Protein 1B66 (pdb70)

Radius of gyration: 26.37 Å; Cα contacts (8 Å, |Δi|>4): 498; chains: 2; bounding box: 64×50×62 Å

B-factor: mean 21.59, std 11.79, range [4.79, 85.41]

GO terms:
  GO:0003874 6-pyruvoyltetrahydropterin synthase activity (F, IDA)
  GO:0006729 tetrahydrobiopterin biosynthetic process (P, TAS)

Solvent-accessible surface area: 16346 Å² total; per-residue (Å²): 160,128,196,143,38,150,41,57,71,88,18,58,3,36,9,41,3,65,21,60,15,125,103,61,57,85,134,76,0,113,146,86,34,34,197,19,14,68,104,150,19,60,42,36,120,0,69,0,27,0,10,1,57,13,83,57,54,88,136,88,50,75,34,26,58,68,75,61,0,98,104,53,0,91,86,2,0,42,130,32,0,38,143,70,44,0,37,151,76,5,119,63,6,83,126,43,35,0,33,10,101,40,0,0,33,18,0,27,68,18,0,87,174,64,12,71,119,54,11,12,40,49,0,62,0,38,21,53,115,134,74,80,26,70,51,76,33,174,155,127,198,148,36,153,38,58,62,90,16,58,3,38,7,39,2,66,22,63,16,117,101,56,62,88,141,74,0,112,160,87,32,29,200,18,9,68,99,153,18,57,40,39,115,0,95,0,30,0,10,1,53,13,83,60,51,92,137,85,52,77,33,26,61,78,82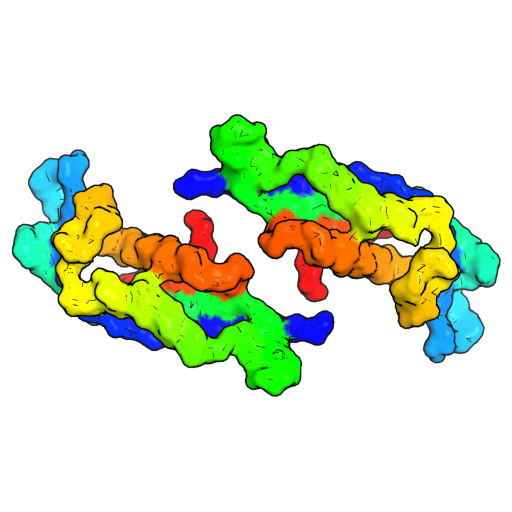,62,0,111,108,54,0,98,89,1,0,40,141,35,0,37,142,79,45,0,34,144,79,5,119,69,6,75,126,42,34,0,34,10,97,40,0,0,34,16,0,26,69,16,0,83,163,62,13,70,119,49,9,10,41,50,0,60,0,55,21,52,125,130,77,82,25,68,52,75,32,174

Foldseek 3Di:
DFDKDKDKDKDKAKEKEAFDAPVDDLVVSCVVCPPSRPPVTDMAGKMKMWIWMATQDPPPRHRDPVVVVVVLCCQLPVVQGHPYHCCPRPPVNVHPGPDQQVSQVSSVVSSVVPDDPRTTAWMWMDRDVPDIDIDGPD/DFDKDKDKDKDKAKEKEAQAAPVDDPVVRCVVVPPSNPPVIDIAGKMKMWIWMAGQDPPPRHRDPVVVVVVLCCQLPVVQGHPYHCCPRPPVNVRPGPDQQVVQVSSVVSSCVPDDPRGTAWMKMDRDVPDIDIDGPD

Sequence (276 aa):
LRRRARLSRLVSFSASHRLHSPSLSAEENLKVFGKCNNPNGHGHNYKVVVTIHGEIDPVTGMVMNLTDLKEYMEEAIMKPLDHKNLDLDVPYFADVVSTTENVAVYIWENLQRLLPVGALYKVKVYETDNNIVVYKGELRRRARLSRLVSFSASHRLHSPSLSAEENLKVFGKCNNPNGHGHNYKVVVTIHGEIDPVTGMVMNLTDLKEYMEEAIMKPLDHKNLDLDVPYFADVVSTTENVAVYIWENLQRLLPVGALYKVKVYETDNNIVVYKGE

Organism: Rattus norvegicus (NCBI:txid10116)

Nearest PDB structures (foldseek):
  1b66-assembly1_A  TM=1.006E+00  e=1.323E-28  Rattus rattus
  3i2b-assembly1_E  TM=9.988E-01  e=1.570E-25  Homo sapiens
  2g64-assembly1_A  TM=9.667E-01  e=2.698E-17  Caenorhabditis elegans
  3qn9-assembly1_A  TM=9.189E-01  e=1.583E-09  Escherichia coli BL21(DE3)
  3jyg-assembly1_A  TM=7.321E-01  e=3.871E-07  Wolinella succinogenes

InterPro domains:
  IPR007115 6-pyruvoyl tetrahydropterin synthase/QueD family [PF01242] (13-144)
  IPR007115 6-pyruvoyl tetrahydropterin synthase/QueD family [PIRSF006113] (18-143)
  IPR007115 6-pyruvoyl tetrahydropterin synthase/QueD family [PTHR12589] (7-144)
  IPR007115 6-pyruvoyl tetrahydropterin synthase/QueD family [TIGR00039] (12-144)
  IPR022469 6-pyruvoyl tetrahydropterin synthase, histidine active site [PS00988] (88-95)
  IPR022470 6-pyruvoyl tetrahydropterin synthase, cysteine active site [PS00987] (42-52)
  IPR038418 6-pyruvoyl tetrahydropterin synthase/QueD superfamily [G3DSA:3.30.479.10] (5-144)

Structure (mmCIF, N/CA/C/O backbone):
data_1B66
#
_entry.id   1B66
#
_cell.length_a   120.270
_cell.length_b   120.270
_cell.length_c   61.250
_cell.angle_alpha   90.00
_cell.angle_beta   90.00
_cell.angle_gamma   120.00
#
_symmetry.space_group_name_H-M   'P 3 2 1'
#
loop_
_entity.id
_entity.type
_entity.pdbx_description
1 polymer '6-PYRUVOYL TETRAHYDROPTERIN SYNTHASE'
2 non-polymer 'ZINC ION'
3 non-polymer BIOPTERIN
4 water water
#
loop_
_atom_site.group_PDB
_atom_site.id
_atom_site.type_symbol
_atom_site.label_atom_id
_atom_site.label_alt_id
_atom_site.label_comp_id
_atom_site.label_asym_id
_atom_site.label_entity_id
_atom_site.label_seq_id
_atom_site.pdbx_PDB_ins_code
_atom_site.Cartn_x
_atom_site.Cartn_y
_atom_site.Cartn_z
_atom_site.occupancy
_atom_site.B_iso_or_equiv
_atom_site.auth_seq_id
_atom_site.auth_comp_id
_atom_site.auth_asym_id
_atom_site.auth_atom_id
_atom_site.pdbx_PDB_model_num
ATOM 1 N N . LEU A 1 3 ? 67.142 15.160 30.440 1.00 36.20 7 LEU A N 1
ATOM 2 C CA . LEU A 1 3 ? 67.047 13.906 29.614 1.00 35.45 7 LEU A CA 1
ATOM 3 C C . LEU A 1 3 ? 66.996 14.170 28.090 1.00 34.36 7 LEU A C 1
ATOM 4 O O . LEU A 1 3 ? 67.921 13.794 27.367 1.00 35.44 7 LEU A O 1
ATOM 6 N N . ARG A 1 4 ? 65.951 14.840 27.604 1.00 31.66 8 ARG A N 1
ATOM 7 C CA . ARG A 1 4 ? 65.835 15.104 26.168 1.00 28.64 8 ARG A CA 1
ATOM 8 C C . ARG A 1 4 ? 65.748 16.582 25.727 1.00 25.65 8 ARG A C 1
ATOM 9 O O . ARG A 1 4 ? 65.119 17.417 26.385 1.00 24.45 8 ARG A O 1
ATOM 17 N N . ARG A 1 5 ? 66.369 16.870 24.584 1.00 21.96 9 ARG A N 1
ATOM 18 C CA . ARG A 1 5 ? 66.404 18.214 24.006 1.00 20.48 9 ARG A CA 1
ATOM 19 C C . ARG A 1 5 ? 65.020 18.634 23.528 1.00 18.33 9 ARG A C 1
ATOM 20 O O . ARG A 1 5 ? 64.255 17.806 23.047 1.00 18.63 9 ARG A O 1
ATOM 28 N N . ARG A 1 6 ? 64.682 19.905 23.692 1.00 17.10 10 ARG A N 1
ATOM 29 C CA . ARG A 1 6 ? 63.381 20.396 23.244 1.00 15.72 10 ARG A CA 1
ATOM 30 C C . ARG A 1 6 ? 63.538 21.303 22.006 1.00 13.90 10 ARG A C 1
ATOM 31 O O . ARG A 1 6 ? 64.510 22.040 21.894 1.00 14.55 10 ARG A O 1
ATOM 39 N N . ALA A 1 7 ? 62.600 21.238 21.068 1.00 13.08 11 ALA A N 1
ATOM 40 C CA . ALA A 1 7 ?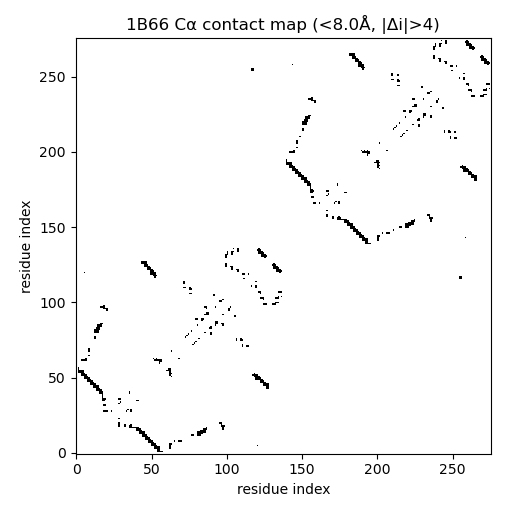 62.688 22.072 19.868 1.00 11.62 11 ALA A CA 1
ATOM 41 C C . ALA A 1 7 ? 61.316 22.507 19.400 1.00 10.83 11 ALA A C 1
ATOM 42 O O . ALA A 1 7 ? 60.300 22.058 19.929 1.00 10.36 11 ALA A O 1
ATOM 44 N N . ARG A 1 8 ? 61.285 23.439 18.456 1.00 10.98 12 ARG A N 1
ATOM 45 C CA . ARG A 1 8 ? 60.012 23.888 17.898 1.00 12.52 12 ARG A CA 1
ATOM 46 C C . ARG A 1 8 ? 59.982 23.401 16.466 1.00 12.16 12 ARG A C 1
ATOM 47 O O . ARG A 1 8 ? 60.977 23.529 15.754 1.00 11.93 12 ARG A O 1
ATOM 55 N N . LEU A 1 9 ? 58.865 22.801 16.082 1.00 11.54 13 LEU A N 1
ATOM 56 C CA . LEU A 1 9 ? 58.673 22.254 14.745 1.00 12.68 13 LEU A CA 1
ATOM 57 C C . LEU A 1 9 ? 57.482 22.965 14.099 1.00 12.66 13 LEU A C 1
ATOM 58 O O . LEU A 1 9 ? 56.372 22.998 14.659 1.00 12.27 13 LEU A O 1
ATOM 63 N N . SER A 1 10 ? 57.730 23.519 12.911 1.00 12.09 14 SER A N 1
ATOM 64 C CA . SER A 1 10 ? 56.730 24.275 12.160 1.00 12.50 14 SER A CA 1
ATOM 65 C C . SER A 1 10 ? 56.457 23.738 10.769 1.00 12.21 14 SER A C 1
ATOM 66 O O . SER A 1 10 ? 57.368 23.270 10.076 1.00 11.83 14 SER A O 1
ATOM 69 N N . ARG A 1 11 ? 55.203 23.881 10.362 1.00 13.97 15 ARG A N 1
ATOM 70 C CA . ARG A 1 11 ? 54.750 23.489 9.044 1.00 13.91 15 ARG A CA 1
ATOM 71 C C . ARG A 1 11 ? 53.894 24.617 8.501 1.00 14.71 15 ARG A C 1
ATOM 72 O O . ARG A 1 11 ? 53.105 25.232 9.230 1.00 13.73 15 ARG A O 1
ATOM 80 N N . LEU A 1 12 ? 54.044 24.894 7.217 1.00 14.74 16 LEU A N 1
ATOM 81 C CA . LEU A 1 12 ? 53.280 25.952 6.567 1.00 16.00 16 LEU A CA 1
ATOM 82 C C . LEU A 1 12 ? 52.280 25.327 5.600 1.00 15.44 16 LEU A C 1
ATOM 83 O O . LEU A 1 12 ? 52.524 24.243 5.067 1.00 13.67 16 LEU A O 1
ATOM 88 N N . VAL A 1 13 ? 51.122 25.964 5.464 1.00 14.90 17 VAL A N 1
ATOM 89 C CA . VAL A 1 13 ? 50.075 25.545 4.534 1.00 15.63 17 VAL A CA 1
ATOM 90 C C . VAL A 1 13 ? 49.375 26.827 4.104 1.00 16.01 17 VAL A C 1
ATOM 91 O O . VAL A 1 13 ? 49.461 27.841 4.795 1.00 16.31 17 VAL A O 1
ATOM 95 N N . SER A 1 14 ? 48.754 26.822 2.936 1.00 15.47 18 SER A N 1
ATOM 96 C CA . SER A 1 14 ? 48.016 28.001 2.510 1.00 16.78 18 SER A CA 1
ATOM 97 C C . SER A 1 14 ? 46.647 27.600 2.048 1.00 15.10 18 SER A C 1
ATOM 98 O O . SER A 1 14 ? 46.468 26.496 1.553 1.00 14.89 18 SER A O 1
ATOM 101 N N . PHE A 1 15 ? 45.670 28.468 2.286 1.00 15.10 19 PHE A N 1
ATOM 102 C CA . PHE A 1 15 ? 44.290 28.232 1.862 1.00 15.31 19 PHE A CA 1
ATOM 103 C C . PHE A 1 15 ? 43.726 29.518 1.238 1.00 15.01 19 PHE A C 1
ATOM 104 O O . PHE A 1 15 ? 44.214 30.616 1.512 1.00 15.45 19 PHE A O 1
ATOM 112 N N . SER A 1 16 ? 42.745 29.357 0.357 1.00 16.05 20 SER A N 1
ATOM 113 C CA . SER A 1 16 ? 42.097 30.469 -0.353 1.00 14.23 20 SER A CA 1
ATOM 114 C C . SER A 1 16 ? 40.737 30.715 0.230 1.00 12.94 20 SER A C 1
ATOM 115 O O . SER A 1 16 ? 39.932 29.790 0.318 1.00 14.19 20 SER A O 1
ATOM 118 N N . ALA A 1 17 ? 40.440 31.966 0.553 1.00 11.88 21 ALA A N 1
ATOM 119 C CA . ALA A 1 17 ? 39.146 32.266 1.135 1.00 13.66 21 ALA A CA 1
ATOM 120 C C . ALA A 1 17 ? 38.739 33.694 0.883 1.00 12.62 21 ALA A C 1
ATOM 121 O O . ALA A 1 17 ? 39.575 34.543 0.582 1.00 14.38 21 ALA A O 1
ATOM 123 N N . SER A 1 18 ? 37.431 33.932 0.885 1.00 14.39 22 SER A N 1
ATOM 124 C CA . SER A 1 18 ? 36.891 35.271 0.710 1.00 13.73 22 SER A CA 1
ATOM 125 C C . SER A 1 18 ? 36.273 35.662 2.049 1.00 13.81 22 SER A C 1
ATOM 126 O O . SER A 1 18 ? 36.025 34.793 2.892 1.00 14.28 22 SER A O 1
ATOM 129 N N . HIS A 1 19 ? 36.099 36.960 2.255 1.00 13.87 23 HIS A N 1
ATOM 130 C CA . HIS A 1 19 ? 35.466 37.498 3.460 1.00 15.03 23 HIS A CA 1
ATOM 131 C C . HIS A 1 19 ? 35.212 38.980 3.284 1.00 15.70 23 HIS A C 1
ATOM 132 O O . HIS A 1 19 ? 35.596 39.575 2.259 1.00 16.06 23 HIS A O 1
ATOM 139 N N . ARG A 1 20 ? 34.567 39.574 4.281 1.00 14.10 24 ARG A N 1
ATOM 140 C CA . ARG A 1 20 ? 34.268 40.996 4.281 1.00 13.81 24 ARG A CA 1
ATOM 141 C C . ARG A 1 20 ? 34.370 41.390 5.731 1.00 14.02 24 ARG A C 1
ATOM 142 O O . ARG A 1 20 ? 33.831 40.687 6.592 1.00 16.44 24 ARG A O 1
ATOM 150 N N . LEU A 1 21 ? 35.097 42.456 6.023 1.00 15.13 25 LEU A N 1
ATOM 151 C CA . LEU A 1 21 ? 35.219 42.893 7.410 1.00 15.12 25 LEU A CA 1
ATOM 152 C C . LEU A 1 21 ? 34.009 43.763 7.682 1.00 15.60 25 LEU A C 1
ATOM 153 O O . LEU A 1 21 ? 33.821 44.803 7.046 1.00 15.83 25 LEU A O 1
ATOM 158 N N . HIS A 1 22 ? 33.146 43.307 8.584 1.00 16.59 26 HIS A N 1
ATOM 159 C CA . HIS A 1 22 ? 31.923 44.047 8.895 1.00 17.25 26 HIS A CA 1
ATOM 160 C C . HIS A 1 22 ? 31.318 43.616 10.230 1.00 16.86 26 HIS A C 1
ATOM 161 O O . HIS A 1 22 ? 31.152 42.428 10.484 1.00 15.12 26 HIS A O 1
ATOM 168 N N . SER A 1 23 ? 30.972 44.585 11.067 1.00 17.49 27 SER A N 1
ATOM 169 C CA . SER A 1 23 ? 30.355 44.287 12.362 1.00 17.25 27 SER A CA 1
ATOM 170 C C . SER A 1 23 ? 28.957 44.851 12.452 1.00 17.14 27 SER A C 1
ATOM 171 O O . SER A 1 23 ? 28.756 46.038 12.223 1.00 17.24 27 SER A O 1
ATOM 174 N N . PRO A 1 24 ? 27.966 44.011 12.773 1.00 19.01 28 PRO A N 1
ATOM 175 C CA . PRO A 1 24 ? 26.605 44.550 12.881 1.00 20.19 28 PRO A CA 1
ATOM 176 C C . PRO A 1 24 ? 26.407 45.403 14.150 1.00 20.98 28 PRO A C 1
ATOM 177 O O . PRO A 1 24 ? 25.312 45.908 14.398 1.00 23.40 28 PRO A O 1
ATOM 181 N N . SER A 1 25 ? 27.460 45.555 14.951 1.00 20.30 29 SER A N 1
ATOM 182 C CA . SER A 1 25 ? 27.411 46.392 16.146 1.00 20.29 29 SER A CA 1
ATOM 183 C C . SER A 1 25 ? 27.756 47.813 15.707 1.00 19.65 29 SER A C 1
ATOM 184 O O . SER A 1 25 ? 27.545 48.771 16.450 1.00 19.63 29 SER A O 1
ATOM 187 N N . LEU A 1 26 ? 28.314 47.937 14.501 1.00 19.77 30 LEU A N 1
ATOM 188 C CA . LEU A 1 26 ? 28.708 49.224 13.920 1.00 18.97 30 LEU A CA 1
ATOM 189 C C . LEU A 1 26 ? 27.726 49.612 12.799 1.00 17.73 30 LEU A C 1
ATOM 190 O O . LEU A 1 26 ? 27.151 48.745 12.150 1.00 16.89 30 LEU A O 1
ATOM 195 N N . SER A 1 27 ? 27.547 50.911 12.584 1.00 18.35 31 SER A N 1
ATOM 196 C CA . SER A 1 27 ? 26.629 51.401 11.565 1.00 19.43 31 SER A CA 1
ATOM 197 C C . SER A 1 27 ? 27.238 51.141 10.208 1.00 19.68 31 SER A C 1
ATOM 198 O O . SER A 1 27 ? 28.422 50.812 10.128 1.00 20.81 31 SER A O 1
ATOM 201 N N . ALA A 1 28 ? 26.451 51.315 9.146 1.00 19.60 32 ALA A N 1
ATOM 202 C CA . ALA A 1 28 ? 26.959 51.125 7.789 1.00 19.45 32 ALA A CA 1
ATOM 203 C C . ALA A 1 28 ? 28.167 52.047 7.579 1.00 19.21 32 ALA A C 1
ATOM 204 O O . ALA A 1 28 ? 29.218 51.606 7.093 1.00 18.16 32 ALA A O 1
ATOM 206 N N . GLU A 1 29 ? 28.049 53.290 8.035 1.00 18.44 33 GLU A N 1
ATOM 207 C CA . GLU A 1 29 ? 29.126 54.246 7.884 1.00 21.46 33 GLU A CA 1
ATOM 208 C C . GLU A 1 29 ? 30.336 54.010 8.798 1.00 22.77 33 GLU A C 1
ATOM 209 O O . GLU A 1 29 ? 31.463 54.298 8.406 1.00 21.48 33 GLU A O 1
ATOM 215 N N . GLU A 1 30 ? 30.117 53.555 10.033 1.00 23.94 34 GLU A N 1
ATOM 216 C CA . GLU A 1 30 ? 31.251 53.303 10.930 1.00 24.12 34 GLU A CA 1
ATOM 217 C C . GLU A 1 30 ? 32.078 52.133 10.373 1.00 22.87 34 GLU A C 1
ATOM 218 O O . GLU A 1 30 ? 33.303 52.162 10.385 1.00 21.80 34 GLU A O 1
ATOM 224 N N . ASN A 1 31 ? 31.391 51.109 9.878 1.00 22.05 35 ASN A N 1
ATOM 225 C CA . ASN A 1 31 ? 32.050 49.967 9.271 1.00 21.87 35 ASN A CA 1
ATOM 226 C C . ASN A 1 31 ? 32.960 50.404 8.113 1.00 22.01 35 ASN A C 1
ATOM 227 O O . ASN A 1 31 ? 34.069 49.883 7.953 1.00 21.58 35 ASN A O 1
ATOM 232 N N . LEU A 1 32 ? 32.481 51.348 7.305 1.00 21.84 36 LEU A N 1
ATOM 233 C CA . LEU A 1 32 ? 33.243 51.873 6.175 1.00 21.48 36 LEU A CA 1
ATOM 234 C C . LEU A 1 32 ? 34.478 52.609 6.679 1.00 21.60 36 LEU A C 1
ATOM 235 O O . LEU A 1 32 ? 35.566 52.411 6.154 1.00 21.54 36 LEU A O 1
ATOM 240 N N . LYS A 1 33 ? 34.308 53.457 7.693 1.00 21.80 37 LYS A N 1
ATOM 241 C CA . LYS A 1 33 ? 35.404 54.223 8.283 1.00 22.38 37 LYS A CA 1
ATOM 242 C C . LYS A 1 33 ? 36.471 53.320 8.878 1.00 22.14 37 LYS A C 1
ATOM 243 O O . LYS A 1 33 ? 37.670 53.497 8.630 1.00 22.47 37 LYS A O 1
ATOM 249 N N . VAL A 1 34 ? 36.029 52.347 9.663 1.00 20.70 38 VAL A N 1
ATOM 250 C CA . VAL A 1 34 ? 36.927 51.422 10.347 1.00 19.67 38 VAL A CA 1
ATOM 251 C C . VAL A 1 34 ? 37.605 50.400 9.440 1.00 19.02 38 VAL A C 1
ATOM 252 O O . VAL A 1 34 ? 38.812 50.200 9.526 1.00 18.82 38 VAL A O 1
ATOM 256 N N . PHE A 1 35 ? 36.827 49.746 8.583 1.00 18.65 39 PHE A N 1
ATOM 257 C CA . PHE A 1 35 ? 37.366 48.707 7.719 1.00 17.11 39 PHE A CA 1
ATOM 258 C C . PHE A 1 35 ? 37.764 49.126 6.314 1.00 17.42 39 PHE A C 1
ATOM 259 O O . PHE A 1 35 ? 38.392 48.353 5.592 1.00 16.95 39 PHE A O 1
ATOM 267 N N . GLY A 1 36 ? 37.395 50.339 5.925 1.00 17.07 40 GLY A N 1
ATOM 268 C CA . GLY A 1 36 ? 37.727 50.845 4.604 1.00 17.68 40 GLY A CA 1
ATOM 269 C C . GLY A 1 36 ? 37.382 49.899 3.468 1.00 16.24 40 GLY A C 1
ATOM 270 O O . GLY A 1 36 ? 36.335 49.259 3.458 1.00 13.11 40 GLY A O 1
ATOM 271 N N . LYS A 1 37 ? 38.330 49.743 2.551 1.00 18.81 41 LYS A N 1
ATOM 272 C CA . LYS A 1 37 ? 38.163 48.870 1.385 1.00 18.41 41 LYS A CA 1
ATOM 273 C C . LYS A 1 37 ? 37.782 47.437 1.746 1.00 17.37 41 LYS A C 1
ATOM 274 O O . LYS A 1 37 ? 37.084 46.767 0.978 1.00 15.46 41 LYS A O 1
ATOM 280 N N . CYS A 1 38 ? 38.225 46.966 2.913 1.00 14.79 42 CYS A N 1
ATOM 281 C CA . CYS A 1 38 ? 37.922 45.615 3.356 1.00 13.35 42 CYS A CA 1
ATOM 282 C C . CYS A 1 38 ? 36.426 45.444 3.656 1.00 13.17 42 CYS A C 1
ATOM 283 O O . CYS A 1 38 ? 35.938 44.320 3.806 1.00 13.16 42 CYS A O 1
ATOM 285 N N . ASN A 1 39 ? 35.690 46.560 3.677 1.00 15.00 43 ASN A N 1
ATOM 286 C CA . ASN A 1 39 ? 34.248 46.548 3.926 1.00 16.17 43 ASN A CA 1
ATOM 287 C C . ASN A 1 39 ? 33.413 46.364 2.630 1.00 17.55 43 ASN A C 1
ATOM 288 O O . ASN A 1 39 ? 32.189 46.224 2.698 1.00 17.29 43 ASN A O 1
ATOM 293 N N . ASN A 1 40 ? 34.072 46.329 1.464 1.00 18.91 44 ASN A N 1
ATOM 294 C CA . ASN A 1 40 ? 33.383 46.147 0.175 1.00 18.15 44 ASN A CA 1
ATOM 295 C C . ASN A 1 40 ? 32.207 45.195 0.375 1.00 17.51 44 ASN A C 1
ATOM 296 O O . ASN A 1 40 ? 32.395 44.039 0.751 1.00 18.47 44 ASN A O 1
ATOM 301 N N . PRO A 1 41 ? 30.978 45.658 0.097 1.00 16.72 45 PRO A N 1
ATOM 302 C CA . PRO A 1 41 ? 29.797 44.814 0.283 1.00 16.10 45 PRO A CA 1
ATOM 303 C C . PRO A 1 41 ? 29.823 43.398 -0.274 1.00 15.58 45 PRO A C 1
ATOM 304 O O . PRO A 1 41 ? 29.346 42.463 0.387 1.00 14.91 45 PRO A O 1
ATOM 308 N N . ASN A 1 42 ? 30.362 43.213 -1.477 1.00 16.02 46 ASN A N 1
ATOM 309 C CA . ASN A 1 42 ? 30.420 41.866 -2.053 1.00 14.99 46 ASN A CA 1
ATOM 310 C C . ASN A 1 42 ? 31.628 41.029 -1.681 1.00 14.37 46 ASN A C 1
ATOM 311 O O . ASN A 1 42 ? 31.789 39.912 -2.167 1.00 15.36 46 ASN A O 1
ATOM 316 N N . GLY A 1 43 ? 32.466 41.562 -0.802 1.00 13.68 47 GLY A N 1
ATOM 317 C CA . GLY A 1 43 ? 33.623 40.824 -0.337 1.00 14.24 47 GLY A CA 1
ATOM 318 C C . GLY A 1 43 ? 34.865 40.928 -1.179 1.00 14.24 47 GLY A C 1
ATOM 319 O O . GLY A 1 43 ? 34.909 41.669 -2.162 1.00 11.59 47 GLY A O 1
ATOM 320 N N . HIS A 1 44 ? 35.909 40.254 -0.712 1.00 14.88 48 HIS A N 1
ATOM 321 C CA . HIS A 1 44 ? 37.211 40.176 -1.391 1.00 16.03 48 HIS A CA 1
ATOM 322 C C . HIS A 1 44 ? 37.896 38.889 -0.877 1.00 15.80 48 HIS A C 1
ATOM 323 O O . HIS A 1 44 ? 37.285 38.113 -0.122 1.00 17.53 48 HIS A O 1
ATOM 330 N N . GLY A 1 45 ? 39.136 38.636 -1.261 1.00 15.43 49 GLY A N 1
ATOM 331 C CA . GLY A 1 45 ? 39.733 37.379 -0.837 1.00 16.05 49 GLY A CA 1
ATOM 332 C C . GLY A 1 45 ? 41.230 37.376 -0.650 1.00 14.59 49 GLY A C 1
ATOM 333 O O . GLY A 1 45 ? 41.903 38.357 -0.993 1.00 15.8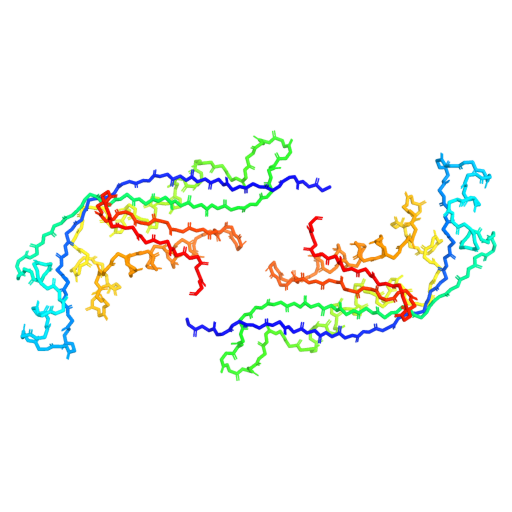6 49 GLY A O 1
ATOM 334 N N . HIS A 1 46 ? 41.751 36.257 -0.150 1.00 11.67 50 HIS A N 1
ATOM 335 C CA . HIS A 1 46 ? 43.173 36.130 0.118 1.00 11.26 50 HIS A CA 1
ATOM 336 C C . HIS A 1 46 ? 43.682 34.728 -0.028 1.00 10.01 50 HIS A C 1
ATOM 337 O O . HIS A 1 46 ? 42.921 33.778 0.056 1.00 9.81 50 HIS A O 1
ATOM 344 N N . ASN A 1 47 ? 44.986 34.615 -0.262 1.00 10.93 51 ASN A N 1
ATOM 345 C CA . ASN A 1 47 ? 45.644 33.308 -0.277 1.00 11.95 51 ASN A CA 1
ATOM 346 C C . ASN A 1 47 ? 46.339 33.381 1.087 1.00 12.07 51 ASN A C 1
ATOM 347 O O . ASN A 1 47 ? 47.361 34.029 1.226 1.00 13.00 51 ASN A O 1
ATOM 352 N N . TYR A 1 48 ? 45.687 32.861 2.112 1.00 12.50 52 TYR A N 1
ATOM 353 C CA . TYR A 1 48 ? 46.236 32.877 3.457 1.00 12.91 52 TYR A CA 1
ATOM 354 C C . TYR A 1 48 ? 47.394 31.894 3.600 1.00 12.40 52 TYR A C 1
ATOM 355 O O . TYR A 1 48 ? 47.337 30.799 3.066 1.00 13.30 52 TYR A O 1
ATOM 364 N N . LYS A 1 49 ? 48.440 32.289 4.308 1.00 12.58 53 LYS A N 1
ATOM 365 C CA . LYS A 1 49 ? 49.562 31.395 4.590 1.00 14.07 53 LYS A CA 1
ATOM 366 C C . LYS A 1 49 ? 49.533 31.204 6.112 1.00 14.58 53 LYS A C 1
ATOM 367 O O . LYS A 1 49 ? 49.511 32.180 6.859 1.00 14.60 53 LYS A O 1
ATOM 373 N N . VAL A 1 50 ? 49.511 29.963 6.568 1.00 14.46 54 VAL A N 1
ATOM 374 C CA . VAL A 1 50 ? 49.493 29.672 7.998 1.00 12.64 54 VAL A CA 1
ATOM 375 C C . VAL A 1 50 ? 50.698 28.839 8.427 1.00 11.96 54 VAL A C 1
ATOM 376 O O . VAL A 1 50 ? 51.028 27.848 7.785 1.00 11.10 54 VAL A O 1
ATOM 380 N N . VAL A 1 51 ? 51.413 29.284 9.458 1.00 11.84 55 VAL A N 1
ATOM 381 C CA . VAL A 1 51 ? 52.527 28.503 9.966 1.00 9.69 55 VAL A CA 1
ATOM 382 C C . VAL A 1 51 ? 52.111 28.083 11.365 1.00 10.05 55 VAL A C 1
ATOM 383 O O . VAL A 1 51 ? 51.791 28.929 12.209 1.00 10.30 55 VAL A O 1
ATOM 387 N N . VAL A 1 52 ? 52.041 26.778 11.581 1.00 10.08 56 VAL A N 1
ATOM 388 C CA . VAL A 1 52 ? 51.675 26.221 12.869 1.00 10.94 56 VAL A CA 1
ATOM 389 C C . VAL A 1 52 ? 52.930 25.647 13.503 1.00 11.26 56 VAL A C 1
ATOM 390 O O . VAL A 1 52 ? 53.640 24.863 12.858 1.00 11.84 56 VAL A O 1
ATOM 394 N N . THR A 1 53 ? 53.225 26.057 14.744 1.00 11.08 57 THR A N 1
ATOM 395 C CA . THR A 1 53 ? 54.411 25.572 15.459 1.00 11.22 57 THR A CA 1
ATOM 396 C C . THR A 1 53 ? 54.036 24.779 16.680 1.00 10.95 57 THR A C 1
ATOM 397 O O . THR A 1 53 ? 53.202 25.203 17.464 1.00 11.39 57 THR A O 1
ATOM 401 N N . ILE A 1 54 ? 54.603 23.595 16.802 1.00 12.94 58 ILE A N 1
ATOM 402 C CA . ILE A 1 54 ? 54.382 22.824 18.001 1.00 14.79 58 ILE A CA 1
ATOM 403 C C . ILE A 1 54 ? 55.787 22.705 18.646 1.00 14.52 58 ILE A C 1
ATOM 404 O O . ILE A 1 54 ? 56.799 23.000 18.013 1.00 12.79 58 ILE A O 1
ATOM 409 N N . HIS A 1 55 ? 55.841 22.433 19.939 1.00 13.75 59 HIS A N 1
ATOM 410 C CA . HIS A 1 55 ? 57.123 22.296 20.609 1.00 14.54 59 HIS A CA 1
ATOM 411 C C . HIS A 1 55 ? 57.071 21.076 21.509 1.00 15.09 59 HIS A C 1
ATOM 412 O O . HIS A 1 55 ? 55.984 20.600 21.872 1.00 15.55 59 HIS A O 1
ATOM 419 N N . GLY A 1 56 ? 58.234 20.518 21.806 1.00 14.71 60 GLY A N 1
ATOM 420 C CA . GLY A 1 56 ? 58.271 19.345 22.651 1.00 12.64 60 GLY A CA 1
ATOM 421 C C . GLY A 1 56 ? 59.654 18.771 22.599 1.00 12.72 60 GLY A C 1
ATOM 422 O O . GLY A 1 56 ? 60.547 19.369 22.016 1.00 12.03 60 GLY A O 1
ATOM 423 N N . GLU A 1 57 ? 59.850 17.616 23.213 1.00 13.07 61 GLU A N 1
ATOM 424 C CA . GLU A 1 57 ? 61.160 16.995 23.216 1.00 15.15 61 GLU A CA 1
ATOM 425 C C . GLU A 1 57 ? 61.402 16.256 21.900 1.00 14.79 61 GLU A C 1
ATOM 426 O O . GLU A 1 57 ? 60.456 15.794 21.248 1.00 14.43 61 GLU A O 1
ATOM 432 N N . ILE A 1 58 ? 62.657 16.200 21.480 1.00 14.36 62 ILE A N 1
ATOM 433 C CA . ILE A 1 58 ? 63.013 15.497 20.259 1.00 15.72 62 ILE A CA 1
ATOM 434 C C . ILE A 1 58 ? 63.114 14.013 20.624 1.00 17.81 62 ILE A C 1
ATOM 435 O O . ILE A 1 58 ? 63.884 13.637 21.513 1.00 18.65 62 ILE A O 1
ATOM 440 N N . ASP A 1 59 ? 62.331 13.177 19.953 1.00 18.57 63 ASP A N 1
ATOM 441 C CA . ASP A 1 59 ? 62.363 11.751 20.215 1.00 18.79 63 ASP A CA 1
ATOM 442 C C . ASP A 1 59 ? 63.768 11.202 20.047 1.00 20.03 63 ASP A C 1
ATOM 443 O O . ASP A 1 59 ? 64.421 11.443 19.038 1.00 19.81 63 ASP A O 1
ATOM 448 N N . PRO A 1 60 ? 64.249 10.418 21.022 1.00 21.08 64 PRO A N 1
ATOM 449 C CA . PRO A 1 60 ? 65.596 9.860 20.919 1.00 21.06 64 PRO A CA 1
ATOM 450 C C . PRO A 1 60 ? 65.739 8.796 19.825 1.00 21.21 64 PRO A C 1
ATOM 451 O O . PRO A 1 60 ? 66.843 8.547 19.355 1.00 23.27 64 PRO A O 1
ATOM 455 N N . VAL A 1 61 ? 64.644 8.154 19.426 1.00 20.68 65 VAL A N 1
ATOM 456 C CA . VAL A 1 61 ? 64.705 7.146 18.358 1.00 20.98 65 VAL A CA 1
ATOM 457 C C . VAL A 1 61 ? 64.416 7.729 16.951 1.00 21.34 65 VAL A C 1
ATOM 458 O O . VAL A 1 61 ? 65.280 7.670 16.053 1.00 20.40 65 VAL A O 1
ATOM 462 N N . THR A 1 62 ? 63.227 8.308 16.771 1.00 21.30 66 THR A N 1
ATOM 463 C CA . THR A 1 62 ? 62.824 8.889 15.485 1.00 20.92 66 THR A CA 1
ATOM 464 C C . THR A 1 62 ? 63.421 10.291 15.164 1.00 21.13 66 THR A C 1
ATOM 465 O O . THR A 1 62 ? 63.452 10.698 14.004 1.00 20.91 66 THR A O 1
ATOM 469 N N . GLY A 1 63 ? 63.870 11.027 16.183 1.00 19.28 67 GLY A N 1
ATOM 470 C CA . GLY A 1 63 ? 64.430 12.352 15.960 1.00 17.75 67 GLY A CA 1
ATOM 471 C C . GLY A 1 63 ? 63.364 13.398 15.674 1.00 15.91 67 GLY A C 1
ATOM 472 O O . GLY A 1 63 ? 63.683 14.504 15.240 1.00 14.18 67 GLY A O 1
ATOM 473 N N . MET A 1 64 ? 62.103 13.062 15.946 1.00 16.90 68 MET A N 1
ATOM 474 C CA . MET A 1 64 ? 60.971 13.964 15.705 1.00 17.13 68 MET A CA 1
ATOM 475 C C . MET A 1 64 ? 60.325 14.543 16.962 1.00 18.44 68 MET A C 1
ATOM 476 O O . MET A 1 64 ? 60.114 13.822 17.934 1.00 18.20 68 MET A O 1
ATOM 481 N N . VAL A 1 65 ? 59.993 15.835 16.933 1.00 16.54 69 VAL A N 1
ATOM 482 C CA . VAL A 1 65 ? 59.282 16.460 18.038 1.00 16.51 69 VAL A CA 1
ATOM 483 C C . VAL A 1 65 ? 57.844 15.925 17.884 1.00 17.87 69 VAL A C 1
ATOM 484 O O . VAL A 1 65 ? 57.176 15.577 18.855 1.00 17.77 69 VAL A O 1
ATOM 488 N N . MET A 1 66 ? 57.381 15.861 16.644 1.00 18.13 70 MET A N 1
ATOM 489 C CA . MET A 1 66 ? 56.060 15.331 16.298 1.00 19.16 70 MET A CA 1
ATOM 490 C C . MET A 1 66 ? 56.259 14.894 14.860 1.00 20.13 70 MET A C 1
ATOM 491 O O . MET A 1 66 ? 56.945 15.581 14.120 1.00 19.07 70 MET A O 1
ATOM 496 N N . ASN A 1 67 ? 55.723 13.741 14.475 1.00 21.85 71 ASN A N 1
ATOM 497 C CA . ASN A 1 67 ? 55.865 13.262 13.096 1.00 23.26 71 ASN A CA 1
ATOM 498 C C . ASN A 1 67 ? 55.157 14.236 12.159 1.00 23.78 71 ASN A C 1
ATOM 499 O O . ASN A 1 67 ? 53.956 14.456 12.304 1.00 24.79 71 ASN A O 1
ATOM 504 N N . LEU A 1 68 ? 55.884 14.848 11.223 1.00 24.18 72 LEU A N 1
ATOM 505 C CA . LEU A 1 68 ? 55.263 15.785 10.277 1.00 24.97 72 LEU A CA 1
ATOM 506 C C . LEU A 1 68 ? 54.009 15.214 9.596 1.00 24.50 72 LEU A C 1
ATOM 507 O O . LEU A 1 68 ? 53.103 15.960 9.251 1.00 25.43 72 LEU A O 1
ATOM 512 N N . THR A 1 69 ? 53.933 13.896 9.431 1.00 24.56 73 THR A N 1
ATOM 513 C CA . THR A 1 69 ? 52.755 13.278 8.829 1.00 24.67 73 THR A CA 1
ATOM 514 C C . THR A 1 69 ? 51.559 13.592 9.714 1.00 24.27 73 THR A C 1
ATOM 515 O O . THR A 1 69 ? 50.507 13.998 9.219 1.00 25.72 73 THR A O 1
ATOM 519 N N . ASP A 1 70 ? 51.733 13.482 11.028 1.00 23.09 74 ASP A N 1
ATOM 520 C CA . ASP A 1 70 ? 50.638 13.766 11.957 1.00 22.99 74 ASP A CA 1
ATOM 521 C C . ASP A 1 70 ? 50.257 15.229 11.939 1.00 20.59 74 ASP A C 1
ATOM 522 O O . ASP A 1 70 ? 49.071 15.553 12.006 1.00 19.00 74 ASP A O 1
ATOM 527 N N . LEU A 1 71 ? 51.258 16.111 11.886 1.00 20.44 75 LEU A N 1
ATOM 528 C CA . LEU A 1 71 ? 51.002 17.555 11.870 1.00 20.56 75 LEU A CA 1
ATOM 529 C C . LEU A 1 71 ? 50.203 17.935 10.637 1.00 21.62 75 LEU A C 1
ATOM 530 O O . LEU A 1 71 ? 49.251 18.712 10.741 1.00 20.19 75 LEU A O 1
ATOM 535 N N . LYS A 1 72 ? 50.577 17.356 9.487 1.00 22.02 76 LYS A N 1
ATOM 536 C CA . LYS A 1 72 ? 49.884 17.588 8.211 1.00 22.69 76 LYS A CA 1
ATOM 537 C C . LYS A 1 72 ? 48.421 17.231 8.374 1.00 21.17 76 LYS A C 1
ATOM 538 O O . LYS A 1 72 ? 47.545 18.005 7.990 1.00 20.34 76 LYS A O 1
ATOM 544 N N . GLU A 1 73 ? 48.171 16.047 8.940 1.00 21.89 77 GLU A N 1
ATOM 545 C CA . GLU A 1 73 ? 46.812 15.548 9.189 1.00 21.54 77 GLU A CA 1
ATOM 546 C C . GLU A 1 73 ? 46.031 16.492 10.117 1.00 21.94 77 GLU A C 1
ATOM 547 O O . GLU A 1 73 ? 44.872 16.819 9.833 1.00 22.76 77 GLU A O 1
ATOM 553 N N . TYR A 1 74 ? 46.639 16.926 11.223 1.00 19.84 78 TYR A N 1
ATOM 554 C CA . TYR A 1 74 ? 45.967 17.854 12.143 1.00 18.82 78 TYR A CA 1
ATOM 555 C C . TYR A 1 74 ? 45.626 19.170 11.433 1.00 16.58 78 TYR A C 1
ATOM 556 O O . TYR A 1 74 ? 44.567 19.744 11.660 1.00 16.31 78 TYR A O 1
ATOM 565 N N . MET A 1 75 ? 46.559 19.686 10.636 1.00 16.14 79 MET A N 1
ATOM 566 C CA . MET A 1 75 ? 46.335 20.932 9.911 1.00 15.78 79 MET A CA 1
ATOM 567 C C . MET A 1 75 ? 45.299 20.770 8.803 1.00 17.15 79 MET A C 1
ATOM 568 O O . MET A 1 75 ? 44.531 21.694 8.517 1.00 17.69 79 MET A O 1
ATOM 573 N N . GLU A 1 76 ? 45.260 19.592 8.192 1.00 16.94 80 GLU A N 1
ATOM 574 C CA . GLU A 1 76 ? 44.277 19.327 7.154 1.00 18.21 80 GLU A CA 1
ATOM 575 C C . GLU A 1 76 ? 42.911 19.463 7.801 1.00 18.87 80 GLU A C 1
ATOM 576 O O . GLU A 1 76 ? 42.048 20.178 7.312 1.00 18.17 80 GLU A O 1
ATOM 582 N N . GLU A 1 77 ? 42.758 18.815 8.951 1.00 20.36 81 GLU A N 1
ATOM 583 C CA . GLU A 1 77 ? 41.520 18.813 9.718 1.00 20.62 81 GLU A CA 1
ATOM 584 C C . GLU A 1 77 ? 41.148 20.166 10.342 1.00 19.07 81 GLU A C 1
ATOM 585 O O . GLU A 1 77 ? 39.984 20.575 10.297 1.00 15.84 81 GLU A O 1
ATOM 591 N N . ALA A 1 78 ? 42.138 20.870 10.896 1.00 17.71 82 ALA A N 1
ATOM 592 C CA . ALA A 1 78 ? 41.888 22.145 11.558 1.00 16.90 82 ALA A CA 1
ATOM 593 C C . ALA A 1 78 ? 41.844 23.400 10.697 1.00 16.62 82 ALA A C 1
ATOM 594 O O . ALA A 1 78 ? 41.236 24.400 11.095 1.00 14.93 82 ALA A O 1
ATOM 596 N N . ILE A 1 79 ? 42.498 23.353 9.537 1.00 15.97 83 ILE A N 1
ATOM 597 C CA . ILE A 1 79 ? 42.587 24.518 8.665 1.00 15.90 83 ILE A CA 1
ATOM 598 C C . ILE A 1 79 ? 41.997 24.323 7.270 1.00 16.73 83 ILE A C 1
ATOM 599 O O . ILE A 1 79 ? 41.073 25.046 6.874 1.00 17.00 83 ILE A O 1
ATOM 604 N N . MET A 1 80 ? 42.527 23.338 6.542 1.00 18.61 84 MET A N 1
ATOM 605 C CA . MET A 1 80 ? 42.115 23.079 5.166 1.00 19.14 84 MET A CA 1
ATOM 606 C C . MET A 1 80 ? 40.632 22.695 4.986 1.00 20.47 84 MET A C 1
ATOM 607 O O . MET A 1 80 ? 39.913 23.391 4.263 1.00 19.82 84 MET A O 1
ATOM 612 N N . LYS A 1 81 ? 40.157 21.665 5.686 1.00 20.44 85 LYS A N 1
ATOM 613 C CA . LYS A 1 81 ? 38.753 21.262 5.576 1.00 22.72 85 LYS A CA 1
ATOM 614 C C . LYS A 1 81 ? 37.748 22.373 5.858 1.00 22.40 85 LYS A C 1
ATOM 615 O O . LYS A 1 81 ? 36.788 22.528 5.111 1.00 23.22 85 LYS A O 1
ATOM 621 N N . PRO A 1 82 ? 37.916 23.137 6.954 1.00 21.97 86 PRO A N 1
ATOM 622 C CA . PRO A 1 82 ? 36.915 24.182 7.169 1.00 20.66 86 PRO A CA 1
ATOM 623 C C . PRO A 1 82 ? 37.145 25.519 6.469 1.00 20.20 86 PRO A C 1
ATOM 624 O O . PRO A 1 82 ? 36.191 26.259 6.226 1.00 20.22 86 PRO A O 1
ATOM 628 N N . LEU A 1 83 ? 38.395 25.824 6.139 1.00 17.95 87 LEU A N 1
ATOM 629 C CA . LEU A 1 83 ? 38.711 27.110 5.556 1.00 16.49 87 LEU A CA 1
ATOM 630 C C . LEU A 1 83 ? 39.034 27.211 4.068 1.00 16.38 87 LEU A C 1
ATOM 631 O O . LEU A 1 83 ? 38.712 28.212 3.438 1.00 16.64 87 LEU A O 1
ATOM 636 N N . ASP A 1 84 ? 39.654 26.195 3.492 1.00 17.11 88 ASP A N 1
ATOM 637 C CA . ASP A 1 84 ? 40.048 26.284 2.086 1.00 17.95 88 ASP A CA 1
ATOM 638 C C . ASP A 1 84 ? 38.921 26.352 1.040 1.00 17.85 88 ASP A C 1
ATOM 639 O O . ASP A 1 84 ? 38.043 25.499 1.004 1.00 17.94 88 ASP A O 1
ATOM 644 N N . HIS A 1 85 ? 39.008 27.336 0.149 1.00 17.88 89 HIS A N 1
ATOM 645 C CA . HIS A 1 85 ? 37.993 27.560 -0.878 1.00 18.13 89 HIS A CA 1
ATOM 646 C C . HIS A 1 85 ? 36.629 27.772 -0.257 1.00 18.29 89 HIS A C 1
ATOM 647 O O . HIS A 1 85 ? 35.627 27.213 -0.693 1.00 19.15 89 HIS A O 1
ATOM 654 N N . LYS A 1 86 ? 36.608 28.621 0.766 1.00 17.76 90 LYS A N 1
ATOM 655 C CA . LYS A 1 86 ? 35.389 28.957 1.491 1.00 18.23 90 LYS A CA 1
ATOM 656 C C . LYS A 1 86 ? 35.280 30.464 1.625 1.00 18.44 90 LYS A C 1
ATOM 657 O O . LYS A 1 86 ? 36.239 31.207 1.380 1.00 16.83 90 LYS A O 1
ATOM 663 N N . ASN A 1 87 ? 34.075 30.894 1.970 1.00 17.38 91 ASN A N 1
ATOM 664 C CA . ASN A 1 87 ? 33.762 32.290 2.218 1.00 18.49 91 ASN A CA 1
ATOM 665 C C . ASN A 1 87 ? 33.687 32.260 3.741 1.00 20.05 91 ASN A C 1
ATOM 666 O O . ASN A 1 87 ? 32.744 31.693 4.286 1.00 22.59 91 ASN A O 1
ATOM 671 N N . LEU A 1 88 ? 34.667 32.837 4.428 1.00 19.40 92 LEU A N 1
ATOM 672 C CA . LEU A 1 88 ? 34.703 32.791 5.894 1.00 19.08 92 LEU A CA 1
ATOM 673 C C . LEU A 1 88 ? 33.419 33.183 6.627 1.00 20.18 92 LEU A C 1
ATOM 674 O O . LEU A 1 88 ? 32.893 32.428 7.451 1.00 19.73 92 LEU A O 1
ATOM 679 N N . ASP A 1 89 ? 32.850 34.311 6.249 1.00 20.76 93 ASP A N 1
ATOM 680 C CA . ASP A 1 89 ? 31.681 34.800 6.942 1.00 21.60 93 ASP A CA 1
ATOM 681 C C . ASP A 1 89 ? 30.406 34.035 6.704 1.00 22.81 93 ASP A C 1
ATOM 682 O O . ASP A 1 89 ? 29.538 34.003 7.562 1.00 22.70 93 ASP A O 1
ATOM 687 N N . LEU A 1 90 ? 30.292 33.393 5.557 1.00 23.42 94 LEU A N 1
ATOM 688 C CA . LEU A 1 90 ? 29.085 32.654 5.266 1.00 23.13 94 LEU A CA 1
ATOM 689 C C . LEU A 1 90 ? 29.257 31.162 5.372 1.00 22.97 94 LEU A C 1
ATOM 690 O O . LEU A 1 90 ? 28.281 30.457 5.527 1.00 26.07 94 LEU A O 1
ATOM 695 N N . ASP A 1 91 ? 30.474 30.656 5.251 1.00 21.99 95 ASP A N 1
ATOM 696 C CA . ASP A 1 91 ? 30.677 29.214 5.320 1.00 22.08 95 ASP A CA 1
ATOM 697 C C . ASP A 1 91 ? 31.281 28.722 6.627 1.00 22.11 95 ASP A C 1
ATOM 698 O O . ASP A 1 91 ? 31.449 27.514 6.809 1.00 22.04 95 ASP A O 1
ATOM 703 N N . VAL A 1 92 ? 31.659 29.629 7.517 1.00 20.76 96 VAL A N 1
ATOM 704 C CA . VAL A 1 92 ? 32.255 29.190 8.777 1.00 21.25 96 VAL A CA 1
ATOM 705 C C . VAL A 1 92 ? 31.397 29.711 9.936 1.00 21.39 96 VAL A C 1
ATOM 706 O O . VAL A 1 92 ? 31.443 30.896 10.254 1.00 21.53 96 VAL A O 1
ATOM 710 N N . PRO A 1 93 ? 30.625 28.818 10.595 1.00 21.98 97 PRO A N 1
ATOM 711 C CA . PRO A 1 93 ? 29.743 29.171 11.721 1.00 21.02 97 PRO A CA 1
ATOM 712 C C . PRO A 1 93 ? 30.394 30.108 12.737 1.00 20.86 97 PRO A C 1
ATOM 713 O O . PRO A 1 93 ? 29.786 31.096 13.156 1.00 21.25 97 PRO A O 1
ATOM 717 N N . TYR A 1 94 ? 31.652 29.832 13.083 1.00 21.17 98 TYR A N 1
ATOM 718 C CA . TYR A 1 94 ? 32.388 30.649 14.051 1.00 20.84 98 TYR A CA 1
ATOM 719 C C . TYR A 1 94 ? 32.398 32.137 13.683 1.00 21.50 98 TYR A C 1
ATOM 720 O O . TYR A 1 94 ? 32.394 32.995 14.576 1.00 20.97 98 TYR A O 1
ATOM 729 N N . PHE A 1 95 ? 32.393 32.444 12.375 1.00 20.69 99 PHE A N 1
ATOM 730 C CA . PHE A 1 95 ? 32.422 33.835 11.900 1.00 19.20 99 PHE A CA 1
ATOM 731 C C . PHE A 1 95 ? 31.069 34.483 11.626 1.00 19.94 99 PHE A C 1
ATOM 732 O O . PHE A 1 95 ? 30.994 35.600 11.103 1.00 19.39 99 PHE A O 1
ATOM 740 N N . ALA A 1 96 ? 29.999 33.794 12.001 1.00 21.46 100 ALA A N 1
ATOM 741 C CA . ALA A 1 96 ? 28.663 34.344 11.824 1.00 22.44 100 ALA A CA 1
ATOM 742 C C . ALA A 1 96 ? 28.558 35.531 12.774 1.00 23.36 100 ALA A C 1
ATOM 743 O O . ALA A 1 96 ? 28.002 36.575 12.415 1.00 22.40 100 ALA A O 1
ATOM 745 N N . ASP A 1 97 ? 29.189 35.405 13.948 1.00 24.94 101 ASP A N 1
ATOM 746 C CA . ASP A 1 97 ? 29.155 36.466 14.965 1.00 25.84 101 ASP A CA 1
ATOM 747 C C . ASP A 1 97 ? 30.494 37.091 15.340 1.00 22.89 101 ASP A C 1
ATOM 748 O O . ASP A 1 97 ? 30.573 37.856 16.289 1.00 22.62 101 ASP A O 1
ATOM 753 N N . VAL A 1 98 ? 31.550 36.737 14.625 1.00 20.66 102 VAL A N 1
ATOM 754 C CA . VAL A 1 98 ? 32.878 37.283 14.897 1.00 18.90 102 VAL A CA 1
ATOM 755 C C . VAL A 1 98 ? 33.418 37.904 13.592 1.00 17.74 102 VAL A C 1
ATOM 756 O O . VAL A 1 98 ? 33.198 37.349 12.531 1.00 19.14 102 VAL A O 1
ATOM 760 N N . VAL A 1 99 ? 34.017 39.089 13.659 1.00 15.22 103 VAL A N 1
ATOM 761 C CA . VAL A 1 99 ? 34.568 39.751 12.467 1.00 16.67 103 VAL A CA 1
ATOM 762 C C . VAL A 1 99 ? 35.783 38.935 12.022 1.00 17.39 103 VAL A C 1
ATOM 763 O O . VAL A 1 99 ? 36.634 38.610 12.846 1.00 17.02 103 VAL A O 1
ATOM 767 N N . SER A 1 100 ? 35.885 38.621 10.733 1.00 18.04 104 SER A N 1
ATOM 768 C CA . SER A 1 100 ? 36.990 37.799 10.217 1.00 17.03 104 SER A CA 1
ATOM 769 C C . SER A 1 100 ? 38.352 38.473 9.955 1.00 17.01 104 SER A C 1
ATOM 770 O O . SER A 1 100 ? 38.966 38.313 8.881 1.00 16.64 104 SER A O 1
ATOM 773 N N . THR A 1 101 ? 38.833 39.226 10.936 1.00 14.56 105 THR A N 1
ATOM 774 C CA . THR A 1 101 ? 40.128 39.865 10.832 1.00 12.99 105 THR A CA 1
ATOM 775 C C . THR A 1 101 ? 41.182 38.737 10.882 1.00 12.71 105 THR A C 1
ATOM 776 O O . THR A 1 101 ? 40.883 37.589 11.246 1.00 13.38 105 THR A O 1
ATOM 780 N N . THR A 1 102 ? 42.417 39.078 10.546 1.00 11.95 106 THR A N 1
ATOM 781 C CA . THR A 1 102 ? 43.532 38.130 10.577 1.00 13.39 106 THR A CA 1
ATOM 782 C C . THR A 1 102 ? 43.666 37.608 12.002 1.00 12.48 106 THR A C 1
ATOM 783 O O . THR A 1 102 ? 43.940 36.418 12.203 1.00 12.64 106 THR A O 1
ATOM 787 N N . GLU A 1 103 ? 43.472 38.508 12.979 1.00 13.67 107 GLU A N 1
ATOM 788 C CA . GLU A 1 103 ? 43.540 38.173 14.418 1.00 11.35 107 GLU A CA 1
ATOM 789 C C . GLU A 1 103 ? 42.572 37.028 14.746 1.00 12.25 107 GLU A C 1
ATOM 790 O O . GLU A 1 103 ? 42.970 35.983 15.307 1.00 10.94 107 GLU A O 1
ATOM 796 N N . ASN A 1 104 ? 41.315 37.182 14.327 1.00 11.15 108 ASN A N 1
ATOM 797 C CA . ASN A 1 104 ? 40.315 36.164 14.616 1.00 11.81 108 ASN A CA 1
ATOM 798 C C . ASN A 1 104 ? 40.439 34.860 13.843 1.00 11.51 108 ASN A C 1
ATOM 799 O O . ASN A 1 104 ? 39.980 33.817 14.316 1.00 11.94 108 ASN A O 1
ATOM 804 N N . VAL A 1 105 ? 41.099 34.912 12.681 1.00 11.44 109 VAL A N 1
ATOM 805 C CA . VAL A 1 105 ? 41.357 33.711 11.881 1.00 10.07 109 VAL A CA 1
ATOM 806 C C . VAL A 1 105 ? 42.457 32.938 12.624 1.00 9.66 109 VAL A C 1
ATOM 807 O O . VAL A 1 105 ? 42.392 31.719 12.717 1.00 11.58 109 VAL A O 1
ATOM 811 N N . ALA A 1 106 ? 43.465 33.645 13.141 1.00 10.54 110 ALA A N 1
ATOM 812 C CA . ALA A 1 106 ? 44.535 33.005 13.925 1.00 9.89 110 ALA A CA 1
ATOM 813 C C . ALA A 1 106 ? 43.926 32.345 15.176 1.00 7.99 110 ALA A C 1
ATOM 814 O O . ALA A 1 106 ? 44.278 31.216 15.508 1.00 7.91 110 ALA A O 1
ATOM 816 N N . VAL A 1 107 ? 43.061 33.077 15.886 1.00 9.91 111 VAL A N 1
ATOM 817 C CA . VAL A 1 107 ? 42.389 32.548 17.086 1.00 8.88 111 VAL A CA 1
ATOM 818 C C . VAL A 1 107 ? 41.575 31.301 16.750 1.00 11.11 111 VAL A C 1
ATOM 819 O O . VAL A 1 107 ? 41.685 30.287 17.450 1.00 11.45 111 VAL A O 1
ATOM 823 N N . TYR A 1 108 ? 40.763 31.380 15.690 1.00 10.64 112 TYR A N 1
ATOM 824 C CA . TYR A 1 108 ? 39.956 30.264 15.226 1.00 10.99 112 TYR A CA 1
ATOM 825 C C . TYR A 1 108 ? 40.802 29.025 14.945 1.00 11.72 112 TYR A C 1
ATOM 826 O O . TYR A 1 108 ? 40.446 27.919 15.334 1.00 12.06 112 TYR A O 1
ATOM 835 N N . ILE A 1 109 ? 41.930 29.201 14.265 1.00 11.96 113 ILE A N 1
ATOM 836 C CA . ILE A 1 109 ? 42.816 28.075 13.952 1.00 12.19 113 ILE A CA 1
ATOM 837 C C . ILE A 1 109 ? 43.457 27.513 15.232 1.00 12.31 113 ILE A C 1
ATOM 838 O O . ILE A 1 109 ? 43.565 26.295 15.397 1.00 11.64 113 ILE A O 1
ATOM 843 N N . TRP A 1 110 ? 43.896 28.403 16.123 1.00 13.36 114 TRP A N 1
ATOM 844 C CA . TRP A 1 110 ? 44.478 27.992 17.414 1.00 13.50 114 TRP A CA 1
ATOM 845 C C . TRP A 1 110 ? 43.450 27.084 18.127 1.00 14.27 114 TRP A C 1
ATOM 846 O O . TRP A 1 110 ? 43.739 25.935 18.471 1.00 15.92 114 TRP A O 1
ATOM 857 N N . GLU A 1 111 ? 42.229 27.583 18.285 1.00 15.26 115 GLU A N 1
ATOM 858 C CA . GLU A 1 111 ? 41.169 26.825 18.940 1.00 18.82 115 GLU A CA 1
ATOM 859 C C . GLU A 1 111 ? 40.929 25.471 18.289 1.00 20.78 115 GLU A C 1
ATOM 860 O O . GLU A 1 111 ? 40.867 24.453 18.982 1.00 21.19 115 GLU A O 1
ATOM 866 N N . ASN A 1 112 ? 40.786 25.455 16.965 1.00 21.01 116 ASN A N 1
ATOM 867 C CA . ASN A 1 112 ? 40.580 24.210 16.222 1.00 20.40 116 ASN A CA 1
ATOM 868 C C . ASN A 1 112 ? 41.670 23.178 16.475 1.00 20.23 116 ASN A C 1
ATOM 869 O O . ASN A 1 112 ? 41.390 21.988 16.664 1.00 20.15 116 ASN A O 1
ATOM 874 N N . LEU A 1 113 ? 42.920 23.632 16.414 1.00 19.41 117 LEU A N 1
ATOM 875 C CA . LEU A 1 113 ? 44.068 22.779 16.658 1.00 17.16 117 LEU A CA 1
ATOM 876 C C . LEU A 1 113 ? 44.050 22.247 18.100 1.00 17.16 117 LEU A C 1
ATOM 877 O O . LEU A 1 113 ? 44.417 21.102 18.341 1.00 16.20 117 LEU A O 1
ATOM 882 N N . GLN A 1 114 ? 43.648 23.080 19.058 1.00 18.62 118 GLN A N 1
ATOM 883 C CA . GLN A 1 114 ? 43.593 22.638 20.461 1.00 20.44 118 GLN A CA 1
ATOM 884 C C . GLN A 1 114 ? 42.641 21.461 20.695 1.00 21.40 118 GLN A C 1
ATOM 885 O O . GLN A 1 114 ? 42.916 20.599 21.536 1.00 22.47 118 GLN A O 1
ATOM 891 N N . ARG A 1 115 ? 41.534 21.401 19.960 1.00 22.39 119 ARG A N 1
ATOM 892 C CA . ARG A 1 115 ? 40.596 20.284 20.111 1.00 23.82 119 ARG A CA 1
ATOM 893 C C . ARG A 1 115 ? 41.253 18.976 19.703 1.00 23.67 119 ARG A C 1
ATOM 894 O O . ARG A 1 115 ? 40.869 17.913 20.173 1.00 24.96 119 ARG A O 1
ATOM 902 N N . LEU A 1 116 ? 42.261 19.057 18.843 1.00 23.06 120 LEU A N 1
ATOM 903 C CA . LEU A 1 116 ? 42.926 17.872 18.310 1.00 22.12 120 LEU A CA 1
ATOM 904 C C . LEU A 1 116 ? 44.329 17.492 18.804 1.00 21.81 120 LEU A C 1
ATOM 905 O O . LEU A 1 116 ? 44.662 16.307 18.895 1.00 20.35 120 LEU A O 1
ATOM 910 N N . LEU A 1 117 ? 45.180 18.486 19.019 1.00 20.23 121 LEU A N 1
ATOM 911 C CA . LEU A 1 117 ? 46.553 18.241 19.429 1.00 20.45 121 LEU A CA 1
ATOM 912 C C . LEU A 1 117 ? 46.733 17.786 20.875 1.00 22.03 121 LEU A C 1
ATOM 913 O O . LEU A 1 117 ? 45.887 18.062 21.722 1.00 22.00 121 LEU A O 1
ATOM 918 N N . PRO A 1 118 ? 47.791 16.994 21.144 1.00 21.50 122 PRO A N 1
ATOM 919 C CA . PRO A 1 118 ? 48.078 16.519 22.496 1.00 22.30 122 PRO A CA 1
ATOM 920 C C . PRO A 1 118 ? 48.224 17.778 23.360 1.00 22.86 122 PRO A C 1
ATOM 921 O O . PRO A 1 118 ? 48.632 18.822 22.843 1.00 22.87 122 PRO A O 1
ATOM 925 N N . VAL A 1 119 ? 47.884 17.708 24.647 1.00 21.67 123 VAL A N 1
ATOM 926 C CA . VAL A 1 119 ? 48.011 18.876 25.533 1.00 20.75 123 VAL A CA 1
ATOM 927 C C . VAL A 1 119 ? 49.461 19.386 25.588 1.00 18.55 123 VAL A C 1
ATOM 928 O O . VAL A 1 119 ? 50.408 18.596 25.635 1.00 19.49 123 VAL A O 1
ATOM 932 N N . GLY A 1 120 ? 49.623 20.702 25.552 1.00 17.17 124 GLY A N 1
ATOM 933 C CA . GLY A 1 120 ? 50.951 21.310 25.582 1.00 17.01 124 GLY A CA 1
ATOM 934 C C . GLY A 1 120 ? 51.759 21.274 24.284 1.00 16.24 124 GLY A C 1
ATOM 935 O O . GLY A 1 120 ? 52.886 21.786 24.253 1.00 17.25 124 GLY A O 1
ATOM 936 N N . ALA A 1 121 ? 51.221 20.653 23.229 1.00 14.58 125 ALA A N 1
ATOM 937 C CA . ALA A 1 121 ? 51.917 20.565 21.940 1.00 14.65 125 ALA A CA 1
ATOM 938 C C . ALA A 1 121 ? 51.920 21.880 21.141 1.00 12.92 125 ALA A C 1
ATOM 939 O O . ALA A 1 121 ? 52.952 22.298 20.639 1.00 12.47 125 ALA A O 1
ATOM 941 N N . LEU A 1 122 ? 50.778 22.544 21.044 1.00 12.73 126 LEU A N 1
ATOM 942 C CA . LEU A 1 122 ? 50.696 23.770 20.266 1.00 12.03 126 LEU A CA 1
ATOM 943 C C . LEU A 1 122 ? 51.476 24.927 20.888 1.00 13.16 126 LEU A C 1
ATOM 944 O O . LEU A 1 122 ? 51.342 25.206 22.075 1.00 14.94 126 LEU A O 1
ATOM 949 N N . TYR A 1 123 ? 52.309 25.585 20.086 1.00 11.13 127 TYR A N 1
ATOM 950 C CA . TYR A 1 123 ? 53.099 26.710 20.550 1.00 11.00 127 TYR A CA 1
ATOM 951 C C . TYR A 1 123 ? 52.684 28.027 19.919 1.00 12.14 127 TYR A C 1
ATOM 952 O O . TYR A 1 123 ? 52.559 29.049 20.621 1.00 11.75 127 TYR A O 1
ATOM 961 N N . LYS A 1 124 ? 52.453 28.032 18.606 1.00 9.98 128 LYS A N 1
ATOM 962 C CA . LYS A 1 124 ? 52.098 29.290 17.948 1.00 9.70 128 LYS A CA 1
ATOM 963 C C . LYS A 1 124 ? 51.353 29.035 16.652 1.00 9.42 128 LYS A C 1
ATOM 964 O O . LYS A 1 124 ? 51.497 27.963 16.058 1.00 9.54 128 LYS A O 1
ATOM 970 N N . VAL A 1 125 ? 50.504 29.993 16.283 1.00 9.17 129 VAL A N 1
ATOM 971 C CA . VAL A 1 125 ? 49.761 29.989 15.024 1.00 9.05 129 VAL A CA 1
ATOM 972 C C . VAL A 1 125 ? 50.075 31.369 14.437 1.00 9.90 129 VAL A C 1
ATOM 973 O O . VAL A 1 125 ? 49.841 32.394 15.100 1.00 8.91 129 VAL A O 1
ATOM 977 N N . LYS A 1 126 ? 50.726 31.384 13.267 1.00 9.02 130 LYS A N 1
ATOM 978 C CA . LYS A 1 126 ? 51.094 32.622 12.568 1.00 7.80 130 LYS A CA 1
ATOM 979 C C . LYS A 1 126 ? 50.299 32.659 11.261 1.00 8.39 130 LYS A C 1
ATOM 980 O O . LYS A 1 126 ? 50.376 31.729 10.454 1.00 8.70 130 LYS A O 1
ATOM 986 N N . VAL A 1 127 ? 49.541 33.727 11.056 1.00 8.34 131 VAL A N 1
ATOM 987 C CA . VAL A 1 127 ? 48.698 33.853 9.877 1.00 8.82 131 VAL A CA 1
ATOM 988 C C . VAL A 1 127 ? 49.059 35.074 9.023 1.00 8.63 131 VAL A C 1
ATOM 989 O O . VAL A 1 127 ? 49.086 36.201 9.521 1.00 9.65 131 VAL A O 1
ATOM 993 N N . TYR A 1 128 ? 49.421 34.823 7.765 1.00 8.80 132 TYR A N 1
ATOM 994 C CA . TYR A 1 128 ? 49.738 35.888 6.817 1.00 10.26 132 TYR A CA 1
ATOM 995 C C . TYR A 1 128 ? 48.478 36.065 5.965 1.00 11.51 132 TYR A C 1
ATOM 996 O O . TYR A 1 128 ? 48.076 35.131 5.261 1.00 11.49 132 TYR A O 1
ATOM 1005 N N . GLU A 1 129 ? 47.818 37.218 6.107 1.00 14.22 133 GLU A N 1
ATOM 1006 C CA . GLU A 1 129 ? 46.619 37.555 5.336 1.00 16.41 133 GLU A CA 1
ATOM 1007 C C . GLU A 1 129 ? 47.106 37.945 3.925 1.00 16.40 133 GLU A C 1
ATOM 1008 O O . GLU A 1 129 ? 46.461 37.625 2.925 1.00 16.24 133 GLU A O 1
ATOM 1014 N N . THR A 1 130 ? 48.217 38.679 3.885 1.00 15.90 134 THR A N 1
ATOM 1015 C CA . THR A 1 130 ? 48.916 39.075 2.662 1.00 17.23 134 THR A CA 1
ATOM 1016 C C . THR A 1 130 ? 50.380 38.974 3.107 1.00 19.01 134 THR A C 1
ATOM 1017 O O . THR A 1 130 ? 50.648 38.647 4.277 1.00 19.06 134 THR A O 1
ATOM 1021 N N . ASP A 1 131 ? 51.334 39.252 2.222 1.00 19.56 135 ASP A N 1
ATOM 1022 C CA . ASP A 1 131 ? 52.743 39.190 2.618 1.00 18.56 135 ASP A CA 1
ATOM 1023 C C . ASP A 1 131 ? 53.047 40.257 3.635 1.00 18.88 135 ASP A C 1
ATOM 1024 O O . ASP A 1 131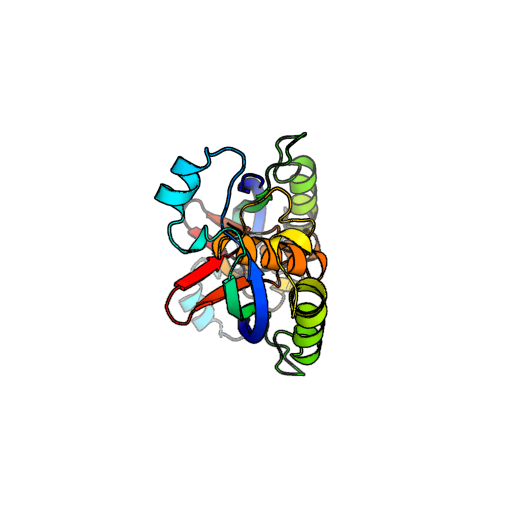 ? 53.982 40.106 4.414 1.00 20.61 135 ASP A O 1
ATOM 1029 N N . ASN A 1 132 ? 52.243 41.317 3.630 1.00 16.87 136 ASN A N 1
ATOM 1030 C CA . ASN A 1 132 ? 52.425 42.472 4.506 1.00 18.85 136 ASN A CA 1
ATOM 1031 C C . ASN A 1 132 ? 51.630 42.566 5.811 1.00 17.75 136 ASN A C 1
ATOM 1032 O O . ASN A 1 132 ? 51.904 43.456 6.605 1.00 19.15 136 ASN A O 1
ATOM 1037 N N . ASN A 1 133 ? 50.629 41.708 6.009 1.00 16.83 137 ASN A N 1
ATOM 1038 C CA . ASN A 1 133 ? 49.795 41.731 7.228 1.00 17.42 137 ASN A CA 1
ATOM 1039 C C . ASN A 1 133 ? 49.846 40.364 7.888 1.00 15.35 137 ASN A C 1
ATOM 1040 O O . ASN A 1 133 ? 49.283 39.396 7.378 1.00 15.77 137 ASN A O 1
ATOM 1045 N N . ILE A 1 134 ? 50.417 40.322 9.082 1.00 14.53 138 ILE A N 1
ATOM 1046 C CA . ILE A 1 134 ? 50.631 39.068 9.785 1.00 12.56 138 ILE A CA 1
ATOM 1047 C C . ILE A 1 134 ? 50.191 39.120 11.244 1.00 12.22 138 ILE A C 1
ATOM 1048 O O . ILE A 1 134 ? 50.362 40.149 11.907 1.00 9.65 138 ILE A O 1
ATOM 1053 N N . VAL A 1 135 ? 49.602 38.029 11.726 1.00 10.31 139 VAL A N 1
ATOM 1054 C CA . VAL A 1 135 ? 49.210 37.932 13.134 1.00 12.24 139 VAL A CA 1
ATOM 1055 C C . VAL A 1 135 ? 49.805 36.691 13.784 1.00 11.42 139 VAL A C 1
ATOM 1056 O O . VAL A 1 135 ? 49.838 35.610 13.183 1.00 11.26 139 VAL A O 1
ATOM 1060 N N . VAL A 1 136 ? 50.360 36.874 14.977 1.00 11.75 140 VAL A N 1
ATOM 1061 C CA . VAL A 1 136 ? 50.913 35.757 15.727 1.00 10.49 140 VAL A CA 1
ATOM 1062 C C . VAL A 1 136 ? 50.064 35.614 16.974 1.00 10.37 140 VAL A C 1
ATOM 1063 O O . VAL A 1 136 ? 49.858 36.577 17.702 1.00 11.89 140 VAL A O 1
ATOM 1067 N N . TYR A 1 137 ? 49.497 34.438 17.155 1.00 9.65 141 TYR A N 1
ATOM 1068 C CA . TYR A 1 137 ? 48.686 34.181 18.314 1.00 10.23 141 TYR A CA 1
ATOM 1069 C C . TYR A 1 137 ? 49.322 32.990 19.046 1.00 10.70 141 TYR A C 1
ATOM 1070 O O . TYR A 1 137 ? 49.669 31.984 18.429 1.00 10.59 141 TYR A O 1
ATOM 1079 N N . LYS A 1 138 ? 49.543 33.130 20.351 1.00 11.10 142 LYS A N 1
ATOM 1080 C CA . LYS A 1 138 ? 50.167 32.058 21.145 1.00 11.75 142 LYS A CA 1
ATOM 1081 C C . LYS A 1 138 ? 49.296 31.569 22.308 1.00 14.04 142 LYS A C 1
ATOM 1082 O O . LYS A 1 138 ? 49.815 31.048 23.297 1.00 16.55 142 LYS A O 1
ATOM 1088 N N . GLY A 1 139 ? 47.985 31.757 22.197 1.00 13.58 143 GLY A N 1
ATOM 1089 C CA . GLY A 1 139 ? 47.052 31.323 23.229 1.00 16.00 143 GLY A CA 1
ATOM 1090 C C . GLY A 1 139 ? 46.886 32.221 24.446 1.00 17.77 143 GLY A C 1
ATOM 1091 O O . GLY A 1 139 ? 46.286 31.785 25.435 1.00 17.78 143 GLY A O 1
ATOM 1092 N N . GLU A 1 140 ? 47.384 33.455 24.354 1.00 17.14 144 GLU A N 1
ATOM 1093 C CA . GLU A 1 140 ? 47.346 34.434 25.438 1.00 18.74 144 GLU A CA 1
ATOM 1094 C C . GLU A 1 140 ? 46.150 35.374 25.338 1.00 19.25 144 GLU A C 1
ATOM 1095 O O . GLU A 1 140 ? 45.255 35.125 24.508 1.00 18.23 144 GLU A O 1
ATOM 1102 N N . LEU B 1 3 ? 37.996 33.917 27.136 1.00 32.75 7 LEU B N 1
ATOM 1103 C CA . LEU B 1 3 ? 39.158 33.172 27.701 1.00 33.28 7 LEU B CA 1
ATOM 1104 C C . LEU B 1 3 ? 38.964 33.028 29.234 1.00 32.15 7 LEU B C 1
ATOM 1105 O O . LEU B 1 3 ? 37.881 33.326 29.762 1.00 32.81 7 LEU B O 1
ATOM 1107 N N . ARG B 1 4 ? 39.950 32.468 29.924 1.00 30.42 8 ARG B N 1
ATOM 1108 C CA . ARG B 1 4 ? 39.884 32.348 31.382 1.00 28.69 8 ARG B CA 1
ATOM 1109 C C . ARG B 1 4 ? 41.220 32.876 31.890 1.00 25.89 8 ARG B C 1
ATOM 1110 O O . ARG B 1 4 ? 42.229 32.742 31.201 1.00 26.13 8 ARG B O 1
ATOM 1118 N N . ARG B 1 5 ? 41.224 33.520 33.053 1.00 21.71 9 ARG B N 1
ATOM 1119 C CA . ARG B 1 5 ? 42.458 34.054 33.608 1.00 19.74 9 ARG B CA 1
ATOM 1120 C C . ARG B 1 5 ? 43.394 32.919 34.049 1.00 17.90 9 ARG B C 1
ATOM 1121 O O . ARG B 1 5 ? 42.936 31.853 34.451 1.00 17.18 9 ARG B O 1
ATOM 1129 N N . ARG B 1 6 ? 44.695 33.124 33.890 1.00 17.31 10 ARG B N 1
ATOM 1130 C CA . ARG B 1 6 ? 45.692 32.138 34.290 1.00 16.66 10 ARG B CA 1
ATOM 1131 C C . ARG B 1 6 ? 46.468 32.656 35.517 1.00 13.99 10 ARG B C 1
ATOM 1132 O O . ARG B 1 6 ? 46.795 33.839 35.603 1.00 13.00 10 ARG B O 1
ATOM 1140 N N . ALA B 1 7 ? 46.740 31.779 36.470 1.00 12.39 11 ALA B N 1
ATOM 1141 C CA . ALA B 1 7 ? 47.477 32.193 37.646 1.00 11.67 11 ALA B CA 1
ATOM 1142 C C . ALA B 1 7 ? 48.404 31.087 38.102 1.00 11.51 11 ALA B C 1
ATOM 1143 O O . ALA B 1 7 ? 48.376 29.988 37.559 1.00 10.97 11 ALA B O 1
ATOM 1145 N N . ARG B 1 8 ? 49.264 31.401 39.064 1.00 11.93 12 ARG B N 1
ATOM 1146 C CA . ARG B 1 8 ? 50.186 30.422 39.637 1.00 13.31 12 ARG B CA 1
ATOM 1147 C C . ARG B 1 8 ? 49.743 30.184 41.090 1.00 12.79 12 ARG B C 1
ATOM 1148 O O . ARG B 1 8 ? 49.573 31.141 41.846 1.00 13.99 12 ARG B O 1
ATOM 1156 N N . LEU B 1 9 ? 49.570 28.923 41.467 1.00 12.57 13 LEU B N 1
ATOM 1157 C CA . LEU B 1 9 ? 49.141 28.537 42.808 1.00 11.55 13 LEU B CA 1
ATOM 1158 C C . LEU B 1 9 ? 50.295 27.755 43.450 1.00 12.45 13 LEU B C 1
ATOM 1159 O O . LEU B 1 9 ? 50.721 26.747 42.890 1.00 13.02 13 LEU B O 1
ATOM 1164 N N . SER B 1 10 ? 50.801 28.224 44.594 1.00 11.21 14 SER B N 1
ATOM 1165 C CA . SER B 1 10 ? 51.911 27.575 45.299 1.00 11.71 14 SER B CA 1
ATOM 1166 C C . SER B 1 10 ? 51.550 27.026 46.673 1.00 12.10 14 SER B C 1
ATOM 1167 O O . SER B 1 10 ? 50.695 27.578 47.361 1.00 11.88 14 SER B O 1
ATOM 1170 N N . ARG B 1 11 ? 52.167 25.917 47.050 1.00 13.15 15 ARG B N 1
ATOM 1171 C CA . ARG B 1 11 ? 51.954 25.368 48.380 1.00 13.79 15 ARG B CA 1
ATOM 1172 C C . ARG B 1 11 ? 53.295 24.998 48.977 1.00 12.58 15 ARG B C 1
ATOM 1173 O O . ARG B 1 11 ? 54.159 24.448 48.314 1.00 12.20 15 ARG B O 1
ATOM 1181 N N . LEU B 1 12 ? 53.482 25.346 50.233 1.00 12.70 16 LEU B N 1
ATOM 1182 C CA . LEU B 1 12 ? 54.726 25.071 50.941 1.00 13.36 16 LEU B CA 1
ATOM 1183 C C . LEU B 1 12 ? 54.597 23.906 51.923 1.00 13.56 16 LEU B C 1
ATOM 1184 O O . LEU B 1 12 ? 53.534 23.703 52.500 1.00 14.16 16 LEU B O 1
ATOM 1189 N N . VAL B 1 13 ? 55.615 23.049 51.957 1.00 14.40 17 VAL B N 1
ATOM 1190 C CA . VAL B 1 13 ? 55.698 21.917 52.890 1.00 14.72 17 VAL B CA 1
ATOM 1191 C C . VAL B 1 13 ? 57.128 21.857 53.430 1.00 14.25 17 VAL B C 1
ATOM 1192 O O . VAL B 1 13 ? 58.044 22.411 52.826 1.00 14.37 17 VAL B O 1
ATOM 1196 N N . SER B 1 14 ? 57.322 21.198 54.568 1.00 12.63 18 SER B N 1
ATOM 1197 C CA . SER B 1 14 ? 58.642 21.057 55.166 1.00 14.25 18 SER B CA 1
ATOM 1198 C C . SER B 1 14 ? 58.836 19.576 55.468 1.00 13.98 18 SER B C 1
ATOM 1199 O O . SER B 1 14 ? 57.901 18.914 55.912 1.00 13.82 18 SER B O 1
ATOM 1202 N N . PHE B 1 15 ? 60.032 19.067 55.225 1.00 13.61 19 PHE B N 1
ATOM 1203 C CA . PHE B 1 15 ? 60.342 17.702 55.568 1.00 14.44 19 PHE B CA 1
ATOM 1204 C C . PHE B 1 15 ? 61.697 17.698 56.243 1.00 14.68 19 PHE B C 1
ATOM 1205 O O . PHE B 1 15 ? 62.538 18.588 56.019 1.00 12.65 19 PHE B O 1
ATOM 1213 N N . SER B 1 16 ? 61.876 16.719 57.122 1.00 14.61 20 SER B N 1
ATOM 1214 C CA . SER B 1 16 ? 63.104 16.564 57.876 1.00 15.43 20 SER B CA 1
ATOM 1215 C C . SER B 1 16 ? 63.899 15.413 57.288 1.00 14.62 20 SER B C 1
ATOM 1216 O O . SER B 1 16 ? 63.355 14.335 57.086 1.00 17.89 20 SER B O 1
ATOM 1219 N N . ALA B 1 17 ? 65.173 15.617 57.008 1.00 14.56 21 ALA B N 1
ATOM 1220 C CA . ALA B 1 17 ? 65.966 14.533 56.455 1.00 14.42 21 ALA B CA 1
ATOM 1221 C C . ALA B 1 17 ? 67.465 14.714 56.674 1.00 14.74 21 ALA B C 1
ATOM 1222 O O . ALA B 1 17 ? 67.948 15.824 56.921 1.00 15.28 21 ALA B O 1
ATOM 1224 N N . SER B 1 18 ? 68.200 13.606 56.607 1.00 14.94 22 SER B N 1
ATOM 1225 C CA . SER B 1 18 ? 69.646 13.638 56.748 1.00 14.70 22 SER B CA 1
ATOM 1226 C C . SER B 1 18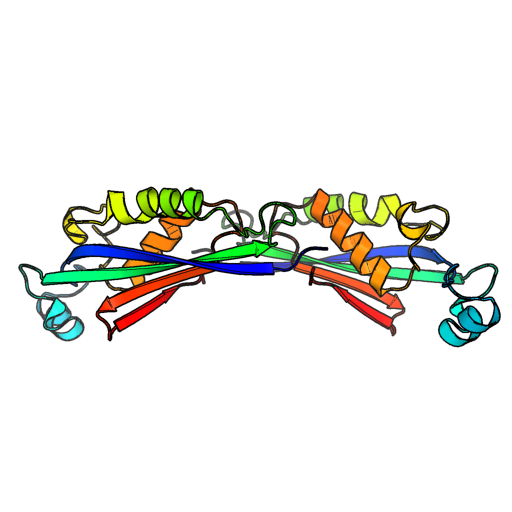 ? 70.324 13.156 55.462 1.00 14.96 22 SER B C 1
ATOM 1227 O O . SER B 1 18 ? 69.719 12.472 54.628 1.00 15.69 22 SER B O 1
ATOM 1230 N N . HIS B 1 19 ? 71.599 13.473 55.328 1.00 15.29 23 HIS B N 1
ATOM 1231 C CA . HIS B 1 19 ? 72.348 13.016 54.168 1.00 16.59 23 HIS B CA 1
ATOM 1232 C C . HIS B 1 19 ? 73.820 13.306 54.328 1.00 16.63 23 HIS B C 1
ATOM 1233 O O . HIS B 1 19 ? 74.254 13.939 55.304 1.00 16.77 23 HIS B O 1
ATOM 1240 N N . ARG B 1 20 ? 74.594 12.778 53.394 1.00 16.48 24 ARG B N 1
ATOM 1241 C CA . ARG B 1 20 ? 76.012 13.023 53.349 1.00 16.00 24 ARG B CA 1
ATOM 1242 C C . ARG B 1 20 ? 76.269 13.361 51.887 1.00 15.99 24 ARG B C 1
ATOM 1243 O O . ARG B 1 20 ? 75.773 12.657 51.005 1.00 15.36 24 ARG B O 1
ATOM 1251 N N . LEU B 1 21 ? 76.969 14.461 51.629 1.00 16.03 25 LEU B N 1
ATOM 1252 C CA . LEU B 1 21 ? 77.320 14.819 50.251 1.00 16.73 25 LEU B CA 1
ATOM 1253 C C . LEU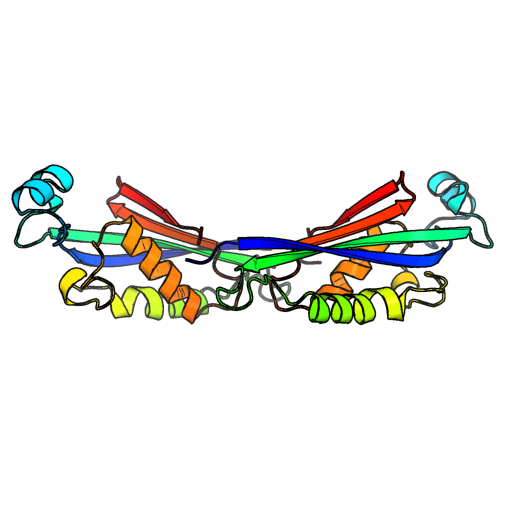 B 1 21 ? 78.615 14.060 49.969 1.00 18.01 25 LEU B C 1
ATOM 1254 O O . LEU B 1 21 ? 79.680 14.327 50.557 1.00 18.45 25 LEU B O 1
ATOM 1259 N N . HIS B 1 22 ? 78.512 13.067 49.099 1.00 19.26 26 HIS B N 1
ATOM 1260 C CA . HIS B 1 22 ? 79.661 12.242 48.798 1.00 19.95 26 HIS B CA 1
ATOM 1261 C C . HIS B 1 22 ? 79.473 11.553 47.448 1.00 21.18 26 HIS B C 1
ATOM 1262 O O . HIS B 1 22 ? 78.422 11.001 47.171 1.00 18.61 26 HIS B O 1
ATOM 1269 N N . SER B 1 23 ? 80.486 11.631 46.593 1.00 23.88 27 SER B N 1
ATOM 1270 C CA . SER B 1 23 ? 80.447 10.979 45.289 1.00 26.71 27 SER B CA 1
ATOM 1271 C C . SER B 1 23 ? 81.431 9.801 45.224 1.00 28.66 27 SER B C 1
ATOM 1272 O O . SER B 1 23 ? 82.623 9.949 45.541 1.00 27.49 27 SER B O 1
ATOM 1275 N N . PRO B 1 24 ? 80.938 8.600 44.891 1.00 31.61 28 PRO B N 1
ATOM 1276 C CA . PRO B 1 24 ? 81.852 7.453 44.798 1.00 33.87 28 PRO B CA 1
ATOM 1277 C C . PRO B 1 24 ? 82.852 7.584 43.623 1.00 35.22 28 PRO B C 1
ATOM 1278 O O . PRO B 1 24 ? 83.885 6.915 43.597 1.00 36.17 28 PRO B O 1
ATOM 1282 N N . SER B 1 25 ? 82.555 8.472 42.677 1.00 36.31 29 SER B N 1
ATOM 1283 C CA . SER B 1 25 ? 83.429 8.712 41.533 1.00 36.79 29 SER B CA 1
ATOM 1284 C C . SER B 1 25 ? 84.681 9.440 42.016 1.00 37.34 29 SER B C 1
ATOM 1285 O O . SER B 1 25 ? 85.752 9.310 41.424 1.00 37.92 29 SER B O 1
ATOM 1288 N N . LEU B 1 26 ? 84.535 10.223 43.077 1.00 36.97 30 LEU B N 1
ATOM 1289 C CA . LEU B 1 26 ? 85.647 10.977 43.626 1.00 37.51 30 LEU B CA 1
ATOM 1290 C C . LEU B 1 26 ? 86.312 10.184 44.742 1.00 38.13 30 LEU B C 1
ATOM 1291 O O . LEU B 1 26 ? 85.726 9.244 45.280 1.00 38.67 30 LEU B O 1
ATOM 1296 N N . SER B 1 27 ? 87.554 10.543 45.050 1.00 39.32 31 SER B N 1
ATOM 1297 C CA . SER B 1 27 ? 88.320 9.894 46.107 1.00 40.36 31 SER B CA 1
ATOM 1298 C C . SER B 1 27 ? 88.039 10.605 47.440 1.00 42.00 31 SER B C 1
ATOM 1299 O O . SER B 1 27 ? 87.410 11.677 47.459 1.00 42.31 31 SER B O 1
ATOM 1302 N N . ALA B 1 28 ? 88.531 10.030 48.538 1.00 41.90 32 ALA B N 1
ATOM 1303 C CA . ALA B 1 28 ? 88.345 10.590 49.879 1.00 41.81 32 ALA B CA 1
ATOM 1304 C C . ALA B 1 28 ? 88.784 12.054 50.000 1.00 41.58 32 ALA B C 1
ATOM 1305 O O . ALA B 1 28 ? 88.097 12.861 50.627 1.00 40.82 32 ALA B O 1
ATOM 1307 N N . GLU B 1 29 ? 89.901 12.405 49.371 1.00 42.12 33 GLU B N 1
ATOM 1308 C CA . GLU B 1 29 ? 90.411 13.772 49.435 1.00 43.57 33 GLU B CA 1
ATOM 1309 C C . GLU B 1 29 ? 89.626 14.764 48.575 1.00 43.46 33 GLU B C 1
ATOM 1310 O O . GLU B 1 29 ? 89.451 15.927 48.975 1.00 43.21 33 GLU B O 1
ATOM 1316 N N . GLU B 1 30 ? 89.204 14.318 47.384 1.00 42.43 34 GLU B N 1
ATOM 1317 C CA . GLU B 1 30 ? 88.420 15.142 46.450 1.00 40.83 34 GLU B CA 1
ATOM 1318 C C . GLU B 1 30 ? 87.069 15.460 47.081 1.00 38.63 34 GLU B C 1
ATOM 1319 O O . GLU B 1 30 ? 86.670 16.617 47.135 1.00 37.67 34 GLU B O 1
ATOM 1325 N N . ASN B 1 31 ? 86.394 14.433 47.593 1.00 36.31 35 ASN B N 1
ATOM 1326 C CA . ASN B 1 31 ? 85.101 14.592 48.265 1.00 34.74 35 ASN B CA 1
ATOM 1327 C C . ASN B 1 31 ? 85.170 15.590 49.424 1.00 34.41 35 ASN B C 1
ATOM 1328 O O . ASN B 1 31 ? 84.191 16.297 49.707 1.00 35.45 35 ASN B O 1
ATOM 1333 N N . LEU B 1 32 ? 86.312 15.627 50.108 1.00 33.36 36 LEU B N 1
ATOM 1334 C CA . LEU B 1 32 ? 86.502 16.558 51.211 1.00 32.36 36 LEU B CA 1
ATOM 1335 C C . LEU B 1 32 ? 86.671 17.973 50.652 1.00 31.57 36 LEU B C 1
ATOM 1336 O O . LEU B 1 32 ? 86.065 18.917 51.159 1.00 30.75 36 LEU B O 1
ATOM 1341 N N . LYS B 1 33 ? 87.504 18.102 49.614 1.00 31.32 37 LYS B N 1
ATOM 1342 C CA . LYS B 1 33 ? 87.773 19.379 48.952 1.00 30.83 37 LYS B CA 1
ATOM 1343 C C . LYS B 1 33 ? 86.474 19.980 48.425 1.00 30.18 37 LYS B C 1
ATOM 1344 O O . LYS B 1 33 ? 86.130 21.122 48.726 1.00 31.04 37 LYS B O 1
ATOM 1350 N N . VAL B 1 34 ? 85.767 19.184 47.628 1.00 28.78 38 VAL B N 1
ATOM 1351 C CA . VAL B 1 34 ? 84.505 19.577 47.007 1.00 25.64 38 VAL B CA 1
ATOM 1352 C C . VAL B 1 34 ? 83.359 19.814 48.008 1.00 24.61 38 VAL B C 1
ATOM 1353 O O . VAL B 1 34 ? 82.766 20.897 48.031 1.00 23.43 38 VAL B O 1
ATOM 1357 N N . PHE B 1 35 ? 83.068 18.798 48.826 1.00 23.13 39 PHE B N 1
ATOM 1358 C CA . PHE B 1 35 ? 81.955 18.843 49.762 1.00 23.29 39 PHE B CA 1
ATOM 1359 C C . PHE B 1 35 ? 82.179 19.393 51.166 1.00 24.93 39 PHE B C 1
ATOM 1360 O O . PHE B 1 35 ? 81.198 19.621 51.904 1.00 26.88 39 PHE B O 1
ATOM 1368 N N . GLY B 1 36 ? 83.443 19.608 51.532 1.00 24.97 40 GLY B N 1
ATOM 1369 C CA . GLY B 1 36 ? 83.769 20.160 52.836 1.00 25.06 40 GLY B CA 1
ATOM 1370 C C . GLY B 1 36 ? 83.043 19.527 54.010 1.00 24.56 40 GLY B C 1
ATOM 1371 O O . GLY B 1 36 ? 82.870 18.312 54.068 1.00 23.69 40 GLY B O 1
ATOM 1372 N N . LYS B 1 37 ? 82.540 20.375 54.903 1.00 25.51 41 LYS B N 1
ATOM 1373 C CA . LYS B 1 37 ? 81.831 19.933 56.110 1.00 25.32 41 LYS B CA 1
ATOM 1374 C C . LYS B 1 37 ? 80.611 19.035 55.834 1.00 23.75 41 LYS B C 1
ATOM 1375 O O . LYS B 1 37 ? 80.261 18.197 56.667 1.00 22.10 41 LYS B O 1
ATOM 1381 N N . CYS B 1 38 ? 79.993 19.179 54.656 1.00 23.03 42 CYS B N 1
ATOM 1382 C CA . CYS B 1 38 ? 78.826 18.368 54.283 1.00 20.27 42 CYS B CA 1
ATOM 1383 C C . CYS B 1 38 ? 79.233 16.923 53.960 1.00 20.99 42 CYS B C 1
ATOM 1384 O O . CYS B 1 38 ? 78.376 16.049 53.744 1.00 19.00 42 CYS B O 1
ATOM 1386 N N . ASN B 1 39 ? 80.545 16.691 53.885 1.00 20.64 43 ASN B N 1
ATOM 1387 C CA . ASN B 1 39 ? 81.083 15.368 53.614 1.00 20.84 43 ASN B CA 1
ATOM 1388 C C . ASN B 1 39 ? 81.304 14.613 54.926 1.00 21.68 43 ASN B C 1
ATOM 1389 O O . ASN B 1 39 ? 81.957 13.566 54.933 1.00 23.05 43 ASN B O 1
ATOM 1394 N N . ASN B 1 40 ? 80.781 15.135 56.041 1.00 22.02 44 ASN B N 1
ATOM 1395 C CA . ASN B 1 40 ? 80.946 14.465 57.340 1.00 20.94 44 ASN B CA 1
ATOM 1396 C C . ASN B 1 40 ? 80.555 12.999 57.186 1.00 20.39 44 ASN B C 1
ATOM 1397 O O . ASN B 1 40 ? 79.418 12.694 56.815 1.00 19.89 44 ASN B O 1
ATOM 1402 N N . PRO B 1 41 ? 81.479 12.070 57.500 1.00 20.24 45 PRO B N 1
ATOM 1403 C CA . PRO B 1 41 ? 81.196 10.642 57.373 1.00 19.52 45 PRO B CA 1
ATOM 1404 C C . PRO B 1 41 ? 79.870 10.138 57.888 1.00 19.08 45 PRO B C 1
ATOM 1405 O O . PRO B 1 41 ? 79.159 9.433 57.174 1.00 19.00 45 PRO B O 1
ATOM 1409 N N . ASN B 1 42 ? 79.500 10.522 59.096 1.00 18.51 46 ASN B N 1
ATOM 1410 C CA . ASN B 1 42 ? 78.243 10.037 59.639 1.00 18.78 46 ASN B CA 1
ATOM 1411 C C . ASN B 1 42 ? 76.997 10.848 59.274 1.00 17.77 46 ASN B C 1
ATOM 1412 O O . ASN B 1 42 ? 75.897 10.549 59.741 1.00 17.31 46 ASN B O 1
ATOM 1417 N N . GLY B 1 43 ? 77.167 11.819 58.381 1.00 17.18 47 GLY B N 1
ATOM 1418 C CA . GLY B 1 43 ? 76.050 12.628 57.929 1.00 15.83 47 GLY B CA 1
ATOM 1419 C C . GLY B 1 43 ? 75.727 13.854 58.755 1.00 15.21 47 GLY B C 1
ATOM 1420 O O . GLY B 1 43 ? 76.473 14.228 59.650 1.00 15.43 47 GLY B O 1
ATOM 1421 N N . HIS B 1 44 ? 74.646 14.519 58.370 1.00 14.27 48 HIS B N 1
ATOM 1422 C CA . HIS B 1 44 ? 74.107 15.705 59.022 1.00 14.83 48 HIS B CA 1
ATOM 1423 C C . HIS B 1 44 ? 72.700 15.853 58.436 1.00 15.63 48 HIS B C 1
ATOM 1424 O O . HIS B 1 44 ? 72.265 15.004 57.660 1.00 16.86 48 HIS B O 1
ATOM 1431 N N . GLY B 1 45 ? 71.970 16.899 58.797 1.00 13.48 49 GLY B N 1
ATOM 1432 C CA . GLY B 1 45 ? 70.628 17.005 58.263 1.00 14.44 49 GLY B CA 1
ATOM 1433 C C . GLY B 1 45 ? 70.074 18.409 58.153 1.00 13.34 49 GLY B C 1
ATOM 1434 O O . GLY B 1 45 ? 70.771 19.386 58.463 1.00 13.91 49 GLY B O 1
ATOM 1435 N N . HIS B 1 46 ? 68.825 18.491 57.704 1.00 12.43 50 HIS B N 1
ATOM 1436 C CA . HIS B 1 46 ? 68.143 19.762 57.522 1.00 11.35 50 HIS B CA 1
ATOM 1437 C C . HIS B 1 46 ? 66.679 19.622 57.632 1.00 10.77 50 HIS B C 1
ATOM 1438 O O . HIS B 1 46 ? 66.140 18.536 57.480 1.00 10.44 50 HIS B O 1
ATOM 1445 N N . ASN B 1 47 ? 66.044 20.766 57.854 1.00 10.58 51 ASN B N 1
ATOM 1446 C CA . ASN B 1 47 ? 64.612 20.871 57.870 1.00 10.96 51 ASN B CA 1
ATOM 1447 C C . ASN B 1 47 ? 64.402 21.541 56.513 1.00 11.58 51 ASN B C 1
ATOM 1448 O O . ASN B 1 47 ? 64.548 22.746 56.400 1.00 11.37 51 ASN B O 1
ATOM 1453 N N . TYR B 1 48 ? 64.148 20.743 55.480 1.00 11.58 52 TYR B N 1
ATOM 1454 C CA . TYR B 1 48 ? 63.953 21.254 54.123 1.00 9.84 52 TYR B CA 1
ATOM 1455 C C . TYR B 1 48 ? 62.583 21.880 53.975 1.00 10.02 52 TYR B C 1
ATOM 1456 O O . TYR B 1 48 ? 61.621 21.408 54.565 1.00 11.11 52 TYR B O 1
ATOM 1465 N N . LYS B 1 49 ? 62.512 22.992 53.261 1.00 10.84 53 LYS B N 1
ATOM 1466 C CA . LYS B 1 49 ? 61.227 23.626 52.958 1.00 12.04 53 LYS B CA 1
ATOM 1467 C C . LYS B 1 49 ? 61.132 23.569 51.420 1.00 10.80 53 LYS B C 1
ATOM 1468 O O . LYS B 1 49 ? 62.115 23.827 50.728 1.00 10.12 53 LYS B O 1
ATOM 1474 N N . VAL B 1 50 ? 59.968 23.180 50.912 1.00 9.72 54 VAL B N 1
ATOM 1475 C CA . VAL B 1 50 ? 59.738 23.029 49.476 1.00 9.14 54 VAL B CA 1
ATOM 1476 C C . VAL B 1 50 ? 58.482 23.747 49.095 1.00 8.76 54 VAL B C 1
ATOM 1477 O O . VAL B 1 50 ? 57.423 23.539 49.707 1.00 10.22 54 VAL B O 1
ATOM 1481 N N . VAL B 1 51 ? 58.594 24.623 48.104 1.00 9.49 55 VAL B N 1
ATOM 1482 C CA . VAL B 1 51 ? 57.431 25.345 47.612 1.00 9.18 55 VAL B CA 1
ATOM 1483 C C . VAL B 1 51 ? 57.138 24.795 46.221 1.00 9.81 55 VAL B C 1
ATOM 1484 O O . VAL B 1 51 ? 58.023 24.784 45.361 1.00 10.69 55 VAL B O 1
ATOM 1488 N N . VAL B 1 52 ? 55.935 24.275 46.026 1.00 10.29 56 VAL B N 1
ATOM 1489 C CA . VAL B 1 52 ? 55.528 23.732 44.732 1.00 10.61 56 VAL B CA 1
ATOM 1490 C C . VAL B 1 52 ? 54.539 24.697 44.072 1.00 11.40 56 VAL B C 1
ATOM 1491 O O . VAL B 1 52 ? 53.604 25.153 44.712 1.00 10.72 56 VAL B O 1
ATOM 1495 N N . THR B 1 53 ? 54.804 25.070 42.822 1.00 11.18 57 THR B N 1
ATOM 1496 C CA . THR B 1 53 ? 53.933 25.983 42.086 1.00 11.88 57 THR B CA 1
ATOM 1497 C C . THR B 1 53 ? 53.380 25.294 40.857 1.00 12.39 57 THR B C 1
ATOM 1498 O O . THR B 1 53 ? 54.122 24.674 40.090 1.00 12.02 57 THR B O 1
ATOM 1502 N N . ILE B 1 54 ? 52.072 25.359 40.713 1.00 14.40 58 ILE B N 1
ATOM 1503 C CA . ILE B 1 54 ? 51.412 24.803 39.557 1.00 15.94 58 ILE B CA 1
ATOM 1504 C C . ILE B 1 54 ? 50.745 26.014 38.892 1.00 15.65 58 ILE B C 1
ATOM 1505 O O . ILE B 1 54 ? 50.535 27.048 39.545 1.00 15.09 58 ILE B O 1
ATOM 1510 N N . HIS B 1 55 ? 50.476 25.925 37.592 1.00 15.45 59 HIS B N 1
ATOM 1511 C CA . HIS B 1 55 ? 49.818 27.019 36.889 1.00 14.82 59 HIS B CA 1
ATOM 1512 C C . HIS B 1 55 ? 48.674 26.504 36.042 1.00 14.41 59 HIS B C 1
ATOM 1513 O O . HIS B 1 55 ? 48.580 25.314 35.767 1.00 14.00 59 HIS B O 1
ATOM 1520 N N . GLY B 1 56 ? 47.766 27.391 35.680 1.00 15.67 60 GLY B N 1
ATOM 1521 C CA . GLY B 1 56 ? 46.636 26.970 34.881 1.00 14.66 60 GLY B CA 1
ATOM 1522 C C . GLY B 1 56 ? 45.555 28.009 34.971 1.00 15.28 60 GLY B C 1
ATOM 1523 O O . GLY B 1 56 ? 45.739 29.079 35.558 1.00 13.32 60 GLY B O 1
ATOM 1524 N N . GLU B 1 57 ? 44.411 27.699 34.380 1.00 16.47 61 GLU B N 1
ATOM 1525 C CA . GLU B 1 57 ? 43.290 28.633 34.389 1.00 19.51 61 GLU B CA 1
ATOM 1526 C C . GLU B 1 57 ? 42.523 28.597 35.708 1.00 17.95 61 GLU B C 1
ATOM 1527 O O . GLU B 1 57 ? 42.428 27.543 36.333 1.00 17.93 61 GLU B O 1
ATOM 1533 N N . ILE B 1 58 ? 42.041 29.759 36.148 1.00 16.21 62 ILE B N 1
ATOM 1534 C CA . ILE B 1 58 ? 41.241 29.858 37.358 1.00 16.24 62 ILE B CA 1
ATOM 1535 C C . ILE B 1 58 ? 39.832 29.398 36.956 1.00 18.29 62 ILE B C 1
ATOM 1536 O O . ILE B 1 58 ? 39.191 30.013 36.091 1.00 18.08 62 ILE B O 1
ATOM 1541 N N . ASP B 1 59 ? 39.367 28.301 37.547 1.00 20.02 63 ASP B N 1
ATOM 1542 C CA . ASP B 1 59 ? 38.037 27.765 37.253 1.00 20.01 63 ASP B CA 1
ATOM 1543 C C . ASP B 1 59 ? 37.017 28.864 37.489 1.00 21.48 63 ASP B C 1
ATOM 1544 O O . ASP B 1 59 ? 37.113 29.600 38.475 1.00 21.87 63 ASP B O 1
ATOM 1549 N N . PRO B 1 60 ? 36.042 29.019 36.571 1.00 23.39 64 PRO B N 1
ATOM 1550 C CA . PRO B 1 60 ? 35.003 30.053 36.691 1.00 22.79 64 PRO B CA 1
ATOM 1551 C C . PRO B 1 60 ? 33.931 29.787 37.741 1.00 22.74 64 PRO B C 1
ATOM 1552 O O . PRO B 1 60 ? 33.143 30.672 38.035 1.00 24.17 64 PRO B O 1
ATOM 1556 N N . VAL B 1 61 ? 33.871 28.571 38.280 1.00 22.35 65 VAL B N 1
ATOM 1557 C CA . VAL B 1 61 ? 32.882 28.237 39.315 1.00 22.99 65 VAL B CA 1
ATOM 1558 C C . VAL B 1 61 ? 33.519 28.153 40.712 1.00 23.19 65 VAL B C 1
ATOM 1559 O O . VAL B 1 61 ? 33.037 28.778 41.654 1.00 25.13 65 VAL B O 1
ATOM 1563 N N . THR B 1 62 ? 34.622 27.415 40.832 1.00 22.93 66 THR B N 1
ATOM 1564 C CA . THR B 1 62 ? 35.277 27.238 42.117 1.00 20.72 66 THR B CA 1
ATOM 1565 C C . THR B 1 62 ? 36.322 28.295 42.443 1.00 19.87 66 THR B C 1
ATOM 1566 O O . THR B 1 62 ? 36.686 28.476 43.606 1.00 19.85 66 THR B O 1
ATOM 1570 N N . GLY B 1 63 ? 36.832 28.963 41.417 1.00 16.95 67 GLY B N 1
ATOM 1571 C CA . GLY B 1 63 ? 37.846 29.980 41.618 1.00 16.20 67 GLY B CA 1
ATOM 1572 C C . GLY B 1 63 ? 39.215 29.412 41.941 1.00 15.40 67 GLY B C 1
ATOM 1573 O O . GLY B 1 63 ? 40.083 30.122 42.425 1.00 14.02 67 GLY B O 1
ATOM 1574 N N . MET B 1 64 ? 39.433 28.150 41.604 1.00 15.06 68 MET B N 1
ATOM 1575 C CA . MET B 1 64 ? 40.698 27.496 41.889 1.00 16.51 68 MET B CA 1
ATOM 1576 C C . MET B 1 64 ? 41.456 27.136 40.622 1.00 16.07 68 MET B C 1
ATOM 1577 O O . MET B 1 64 ? 40.843 26.822 39.613 1.00 15.32 68 MET B O 1
ATOM 1582 N N . VAL B 1 65 ? 42.784 27.214 40.677 1.00 16.63 69 VAL B N 1
ATOM 1583 C CA . VAL B 1 65 ? 43.634 26.799 39.559 1.00 17.81 69 VAL B CA 1
ATOM 1584 C C . VAL B 1 65 ? 43.671 25.261 39.679 1.00 17.92 69 VAL B C 1
ATOM 1585 O O . VAL B 1 65 ? 43.642 24.530 38.690 1.00 16.53 69 VAL B O 1
ATOM 1589 N N . MET B 1 66 ? 43.756 24.806 40.926 1.00 18.30 70 MET B N 1
ATOM 1590 C CA . MET B 1 66 ? 43.758 23.394 41.305 1.00 19.41 70 MET B CA 1
ATOM 1591 C C . MET B 1 66 ? 43.327 23.419 42.742 1.00 19.87 70 MET B C 1
ATOM 1592 O O . MET B 1 66 ? 43.724 24.314 43.472 1.00 19.29 70 MET B O 1
ATOM 1597 N N . ASN B 1 67 ? 42.477 22.481 43.133 1.00 20.21 71 ASN B N 1
ATOM 1598 C CA . ASN B 1 67 ? 42.021 22.404 44.510 1.00 21.92 71 ASN B CA 1
ATOM 1599 C C . ASN B 1 67 ? 43.237 22.109 45.413 1.00 22.31 71 ASN B C 1
ATOM 1600 O O . ASN B 1 67 ? 43.907 21.082 45.253 1.00 22.70 71 ASN B O 1
ATOM 1605 N N . LEU B 1 68 ? 43.540 23.020 46.339 1.00 22.50 72 LEU B N 1
ATOM 1606 C CA . LEU B 1 68 ? 44.673 22.845 47.248 1.00 23.98 72 LEU B CA 1
ATOM 1607 C C . LEU B 1 68 ? 44.672 21.513 47.991 1.00 24.40 72 LEU B C 1
ATOM 1608 O O . LEU B 1 68 ? 45.733 21.065 48.424 1.00 24.13 72 LEU B O 1
ATOM 1613 N N . THR B 1 69 ? 43.491 20.902 48.150 1.00 25.19 73 THR B N 1
ATOM 1614 C CA . THR B 1 69 ? 43.331 19.585 48.797 1.00 25.88 73 THR B CA 1
ATOM 1615 C C . THR B 1 69 ? 44.071 18.602 47.899 1.00 26.31 73 THR B C 1
ATOM 1616 O O . THR B 1 69 ? 44.880 17.783 48.367 1.00 27.16 73 THR B O 1
ATOM 1620 N N . ASP B 1 70 ? 43.821 18.724 46.597 1.00 24.91 74 ASP B N 1
ATOM 1621 C CA . ASP B 1 70 ? 44.481 17.873 45.627 1.00 24.14 74 ASP B CA 1
ATOM 1622 C C . ASP B 1 70 ? 45.972 18.139 45.618 1.00 21.85 74 ASP B C 1
ATOM 1623 O O . ASP B 1 70 ? 46.760 17.194 45.601 1.00 21.15 74 ASP B O 1
ATOM 1628 N N . LEU B 1 71 ? 46.359 19.416 45.642 1.00 19.80 75 LEU B N 1
ATOM 1629 C CA .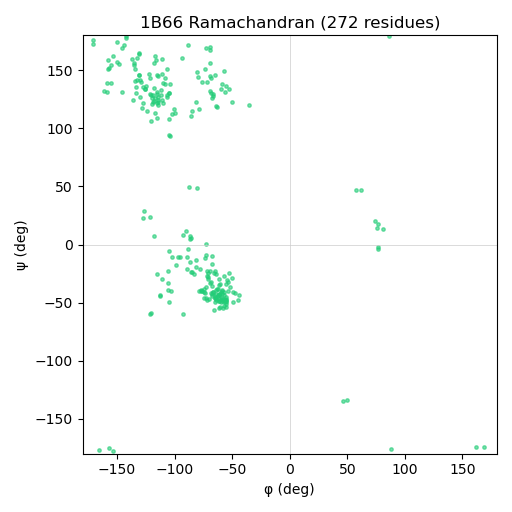 LEU B 1 71 ? 47.778 19.758 45.637 1.00 19.81 75 LEU B CA 1
ATOM 1630 C C . LEU B 1 71 ? 48.457 19.157 46.864 1.00 21.32 75 LEU B C 1
ATOM 1631 O O . LEU B 1 71 ? 49.553 18.594 46.746 1.00 20.42 75 LEU B O 1
ATOM 1636 N N . LYS B 1 72 ? 47.786 19.217 48.020 1.00 23.01 76 LYS B N 1
ATOM 1637 C CA . LYS B 1 72 ? 48.333 18.638 49.249 1.00 25.22 76 LYS B CA 1
ATOM 1638 C C . LYS B 1 72 ? 48.634 17.157 49.068 1.00 24.55 76 LYS B C 1
ATOM 1639 O O . LYS B 1 72 ? 49.724 16.698 49.412 1.00 23.32 76 LYS B O 1
ATOM 1645 N N . GLU B 1 73 ? 47.661 16.416 48.533 1.00 24.71 77 GLU B N 1
ATOM 1646 C CA . GLU B 1 73 ? 47.810 14.972 48.321 1.00 25.61 77 GLU B CA 1
ATOM 1647 C C . GLU B 1 73 ? 48.978 14.642 47.417 1.00 23.57 77 GLU B C 1
ATOM 1648 O O . GLU B 1 73 ? 49.756 13.727 47.705 1.00 23.08 77 GLU B O 1
ATOM 1654 N N . TYR B 1 74 ? 49.089 15.367 46.307 1.00 22.59 78 TYR B N 1
ATOM 1655 C CA . TYR B 1 74 ? 50.186 15.171 45.359 1.00 21.01 78 TYR B CA 1
ATOM 1656 C C . TYR B 1 74 ? 51.527 15.348 46.050 1.00 19.15 78 TYR B C 1
ATOM 1657 O O . TYR B 1 74 ? 52.436 14.549 45.880 1.00 19.15 78 TYR B O 1
ATOM 1666 N N . MET B 1 75 ? 51.647 16.425 46.813 1.00 17.58 79 MET B N 1
ATOM 1667 C CA . MET B 1 75 ? 52.875 16.721 47.534 1.00 17.30 79 MET B CA 1
ATOM 1668 C C . MET B 1 75 ? 53.142 15.725 48.659 1.00 16.32 79 MET B C 1
ATOM 1669 O O . MET B 1 75 ? 54.293 15.416 48.968 1.00 16.61 79 MET B O 1
ATOM 1674 N N . GLU B 1 76 ? 52.076 15.216 49.263 1.00 16.36 80 GLU B N 1
ATOM 1675 C CA . GLU B 1 76 ? 52.186 14.226 50.330 1.00 18.11 80 GLU B CA 1
ATOM 1676 C C . GLU B 1 76 ? 52.812 12.944 49.766 1.00 17.85 80 GLU B C 1
ATOM 1677 O O . GLU B 1 76 ? 53.717 12.361 50.356 1.00 17.35 80 GLU B O 1
ATOM 1683 N N . GLU B 1 77 ? 52.370 12.563 48.576 1.00 19.26 81 GLU B N 1
ATOM 1684 C CA . GLU B 1 77 ? 52.833 11.365 47.891 1.00 20.66 81 GLU B CA 1
ATOM 1685 C C . GLU B 1 77 ? 54.211 11.554 47.245 1.00 19.08 81 GLU B C 1
ATOM 1686 O O . GLU B 1 77 ? 55.061 10.669 47.297 1.00 17.93 81 GLU B O 1
ATOM 1692 N N . ALA B 1 78 ? 54.442 12.724 46.659 1.00 17.56 82 ALA B N 1
ATOM 1693 C CA . ALA B 1 78 ? 55.698 13.019 45.982 1.00 15.07 82 ALA B CA 1
ATOM 1694 C C . ALA B 1 78 ? 56.853 13.493 46.877 1.00 15.12 82 ALA B C 1
ATOM 1695 O O . ALA B 1 78 ? 58.035 13.300 46.539 1.00 14.81 82 ALA B O 1
ATOM 1697 N N . ILE B 1 79 ? 56.526 14.084 48.025 1.00 13.92 83 ILE B N 1
ATOM 1698 C CA . ILE B 1 79 ? 57.561 14.626 48.902 1.00 12.75 83 ILE B CA 1
ATOM 1699 C C . ILE B 1 79 ? 57.596 14.056 50.313 1.00 13.18 83 ILE B C 1
ATOM 1700 O O . ILE B 1 79 ? 58.611 13.489 50.760 1.00 13.75 83 ILE B O 1
ATOM 1705 N N . MET B 1 80 ? 56.491 14.218 51.018 1.00 12.98 84 MET B N 1
ATOM 1706 C CA . MET B 1 80 ? 56.419 13.788 52.393 1.00 13.61 84 MET B CA 1
ATOM 1707 C C . MET B 1 80 ? 56.638 12.300 52.591 1.00 15.41 84 MET B C 1
ATOM 1708 O O . MET B 1 80 ? 57.545 11.900 53.293 1.00 15.33 84 MET B O 1
ATOM 1713 N N . LYS B 1 81 ? 55.878 11.476 51.889 1.00 18.32 85 LYS B N 1
ATOM 1714 C CA . LYS B 1 81 ? 55.984 10.025 52.008 1.00 19.47 85 LYS B CA 1
ATOM 1715 C C . LYS B 1 81 ? 57.380 9.488 51.727 1.00 18.46 85 LYS B C 1
ATOM 1716 O O . LYS B 1 81 ? 57.948 8.792 52.551 1.00 17.68 85 LYS B O 1
ATOM 1722 N N . PRO B 1 82 ? 57.979 9.829 50.578 1.00 18.04 86 PRO B N 1
ATOM 1723 C CA . PRO B 1 82 ? 59.320 9.273 50.380 1.00 16.58 86 PRO B CA 1
ATOM 1724 C C . PRO B 1 82 ? 60.488 9.996 51.063 1.00 15.94 86 PRO B C 1
ATOM 1725 O O . PRO B 1 82 ? 61.552 9.403 51.250 1.00 15.26 86 PRO B O 1
ATOM 1729 N N . LEU B 1 83 ? 60.305 11.257 51.459 1.00 14.39 87 LEU B N 1
ATOM 1730 C CA . LEU B 1 83 ? 61.409 12.007 52.040 1.00 12.39 87 LEU B CA 1
ATOM 1731 C C . LEU B 1 83 ? 61.376 12.366 53.512 1.00 12.16 87 LEU B C 1
ATOM 1732 O O . LEU B 1 83 ? 62.417 12.510 54.136 1.00 11.21 87 LEU B O 1
ATOM 1737 N N . ASP B 1 84 ? 60.195 12.546 54.064 1.00 12.76 88 ASP B N 1
ATOM 1738 C CA . ASP B 1 84 ? 60.128 12.980 55.436 1.00 14.18 88 ASP B CA 1
ATOM 1739 C C . ASP B 1 84 ? 60.621 11.972 56.458 1.00 14.58 88 ASP B C 1
ATOM 1740 O O . ASP B 1 84 ? 60.168 10.833 56.483 1.00 14.61 88 ASP B O 1
ATOM 1745 N N . HIS B 1 85 ? 61.556 12.424 57.293 1.00 15.03 89 HIS B N 1
ATOM 1746 C CA . HIS B 1 85 ? 62.192 11.609 58.339 1.00 16.41 89 HIS B CA 1
ATOM 1747 C C . HIS B 1 85 ? 62.941 10.431 57.751 1.00 16.80 89 HIS B C 1
ATOM 1748 O O . HIS B 1 85 ? 62.805 9.292 58.216 1.00 15.05 89 HIS B O 1
ATOM 1755 N N . LYS B 1 86 ? 63.721 10.724 56.715 1.00 15.55 90 LYS B N 1
ATOM 1756 C CA . LYS B 1 86 ? 64.502 9.718 56.028 1.00 17.25 90 LYS B CA 1
ATOM 1757 C C . LYS B 1 86 ? 65.923 10.178 55.869 1.00 18.10 90 LYS B C 1
ATOM 1758 O O . LYS B 1 86 ? 66.232 11.350 56.051 1.00 19.25 90 LYS B O 1
ATOM 1764 N N . ASN B 1 87 ? 66.792 9.221 55.561 1.00 18.70 91 ASN B N 1
ATOM 1765 C CA . ASN B 1 87 ? 68.181 9.482 55.284 1.00 18.24 91 ASN B CA 1
ATOM 1766 C C . ASN B 1 87 ? 68.105 9.419 53.747 1.00 19.64 91 ASN B C 1
ATOM 1767 O O . ASN B 1 87 ? 67.749 8.385 53.179 1.00 20.46 91 ASN B O 1
ATOM 1772 N N . LEU B 1 88 ? 68.384 10.525 53.071 1.00 20.13 92 LEU B N 1
ATOM 1773 C CA . LEU B 1 88 ? 68.244 10.556 51.622 1.00 19.36 92 LEU B CA 1
ATOM 1774 C C . LEU B 1 88 ? 69.088 9.535 50.880 1.00 19.80 92 LEU B C 1
ATOM 1775 O O . LEU B 1 88 ? 68.607 8.878 49.967 1.00 19.63 92 LEU B O 1
ATOM 1780 N N . ASP B 1 89 ? 70.312 9.331 51.319 1.00 19.11 93 ASP B N 1
ATOM 1781 C CA . ASP B 1 89 ? 71.159 8.417 50.597 1.00 21.12 93 ASP B CA 1
ATOM 1782 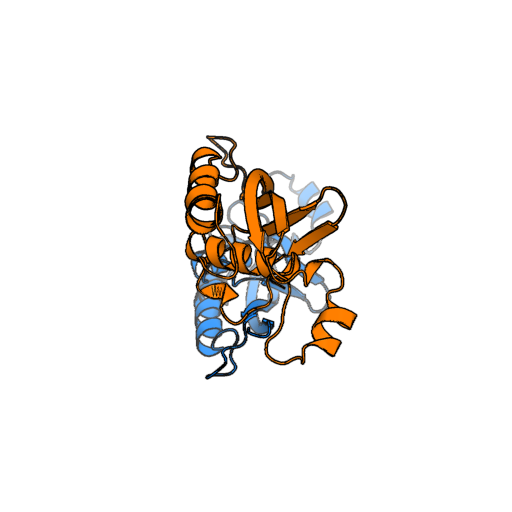C C . ASP B 1 89 ? 70.969 6.945 50.886 1.00 21.76 93 ASP B C 1
ATOM 1783 O O . ASP B 1 89 ? 71.435 6.120 50.110 1.00 23.15 93 ASP B O 1
ATOM 1788 N N . LEU B 1 90 ? 70.246 6.599 51.945 1.00 20.30 94 LEU B N 1
ATOM 1789 C CA . LEU B 1 90 ? 70.055 5.188 52.263 1.00 20.27 94 LEU B CA 1
ATOM 1790 C C . LEU B 1 90 ? 68.621 4.727 52.167 1.00 18.84 94 LEU B C 1
ATOM 1791 O O . LEU B 1 90 ? 68.364 3.551 51.933 1.00 19.00 94 LEU B O 1
ATOM 1796 N N . ASP B 1 91 ? 67.678 5.644 52.337 1.00 17.58 95 ASP B N 1
ATOM 1797 C CA . ASP B 1 91 ? 66.264 5.280 52.305 1.00 16.18 95 ASP B CA 1
ATOM 1798 C C . ASP B 1 91 ? 65.532 5.603 51.024 1.00 15.85 95 ASP B C 1
ATOM 1799 O O . ASP B 1 91 ? 64.380 5.226 50.878 1.00 16.60 95 ASP B O 1
ATOM 1804 N N . VAL B 1 92 ? 66.171 6.381 50.151 1.00 17.20 96 VAL B N 1
ATOM 1805 C CA . VAL B 1 92 ? 65.591 6.805 48.865 1.00 16.84 96 VAL B CA 1
ATOM 1806 C C . VAL B 1 92 ? 66.431 6.181 47.735 1.00 16.61 96 VAL B C 1
ATOM 1807 O O . VAL B 1 92 ? 67.586 6.582 47.506 1.00 15.73 96 VAL B O 1
ATOM 1811 N N . PRO B 1 93 ? 65.873 5.186 47.018 1.00 16.47 97 PRO B N 1
ATOM 1812 C CA . PRO B 1 93 ? 66.626 4.538 45.934 1.00 16.42 97 PRO B CA 1
ATOM 1813 C C . PRO B 1 93 ? 67.296 5.489 44.937 1.00 16.86 97 PRO B C 1
ATOM 1814 O O . PRO B 1 93 ? 68.448 5.277 44.571 1.00 19.20 97 PRO B O 1
ATOM 1818 N N . TYR B 1 94 ? 66.607 6.564 44.549 1.00 17.94 98 TYR B N 1
ATOM 1819 C CA . TYR B 1 94 ? 67.145 7.555 43.592 1.00 17.92 98 TYR B CA 1
ATOM 1820 C C . TYR B 1 94 ? 68.531 8.091 43.970 1.00 17.29 98 TYR B C 1
ATOM 1821 O O . TYR B 1 94 ? 69.383 8.336 43.100 1.00 16.12 98 TYR B O 1
ATOM 1830 N N . PHE B 1 95 ? 68.771 8.272 45.266 1.00 17.32 99 PHE B N 1
ATOM 1831 C CA . PHE B 1 95 ? 70.044 8.822 45.719 1.00 16.80 99 PHE B CA 1
ATOM 1832 C C . PHE B 1 95 ? 71.161 7.796 45.915 1.00 18.04 99 PHE B C 1
ATOM 1833 O O . PHE B 1 95 ? 72.279 8.136 46.311 1.00 16.19 99 PHE B O 1
ATOM 1841 N N . ALA B 1 96 ? 70.887 6.548 45.540 1.00 20.57 100 ALA B N 1
ATOM 1842 C CA . ALA B 1 96 ? 71.874 5.478 45.654 1.00 21.94 100 ALA B CA 1
ATOM 1843 C C . ALA B 1 96 ? 73.098 5.855 44.828 1.00 23.35 100 ALA B C 1
ATOM 1844 O O . ALA B 1 96 ? 74.234 5.707 45.289 1.00 23.85 100 ALA B O 1
ATOM 1846 N N . ASP B 1 97 ? 72.868 6.386 43.625 1.00 23.90 101 ASP B N 1
ATOM 1847 C CA . ASP B 1 97 ? 73.968 6.797 42.761 1.00 24.78 101 ASP B CA 1
ATOM 1848 C C . ASP B 1 97 ? 73.873 8.249 42.260 1.00 25.20 101 ASP B C 1
ATOM 1849 O O . ASP B 1 97 ? 74.392 8.587 41.186 1.00 25.95 101 ASP B O 1
ATOM 1854 N N . VAL B 1 98 ? 73.241 9.115 43.053 1.00 23.09 102 VAL B N 1
ATOM 1855 C CA . VAL B 1 98 ? 73.098 10.537 42.729 1.00 20.39 102 VAL B CA 1
ATOM 1856 C C . VAL B 1 98 ? 73.399 11.326 44.004 1.00 20.00 102 VAL B C 1
ATOM 1857 O O . VAL B 1 98 ? 72.821 11.041 45.047 1.00 20.64 102 VAL B O 1
ATOM 1861 N N . VAL B 1 99 ? 74.360 12.243 43.933 1.00 18.14 103 VAL B N 1
ATOM 1862 C CA . VAL B 1 99 ? 74.738 13.071 45.067 1.00 18.68 103 VAL B CA 1
ATOM 1863 C C . VAL B 1 99 ? 73.497 13.877 45.496 1.00 18.93 103 VAL B C 1
ATOM 1864 O O . VAL B 1 99 ? 72.812 14.453 44.659 1.00 16.66 103 VAL B O 1
ATOM 1868 N N . SER B 1 100 ? 73.223 13.920 46.800 1.00 18.65 104 SER B N 1
ATOM 1869 C CA . SER B 1 100 ? 72.033 14.591 47.308 1.00 16.15 104 SER B CA 1
ATOM 1870 C C . SER B 1 100 ? 72.129 16.099 47.606 1.00 15.49 104 SER B C 1
ATOM 1871 O O . SER B 1 100 ? 71.763 16.551 48.695 1.00 15.00 104 SER B O 1
ATOM 1874 N N . THR B 1 101 ? 72.641 16.867 46.649 1.00 12.55 105 THR B N 1
ATOM 1875 C CA . THR B 1 101 ? 72.724 18.308 46.785 1.00 12.61 105 THR B CA 1
ATOM 1876 C C . THR B 1 101 ? 71.284 18.846 46.729 1.00 11.36 105 THR B C 1
ATOM 1877 O O . THR B 1 101 ? 70.361 18.119 46.388 1.00 13.96 105 THR B O 1
ATOM 1881 N N . THR B 1 102 ? 71.093 20.122 47.040 1.00 12.37 106 THR B N 1
ATOM 1882 C CA . THR B 1 102 ? 69.766 20.757 46.999 1.00 11.55 106 THR B CA 1
ATOM 1883 C C . THR B 1 102 ? 69.246 20.690 45.561 1.00 11.07 106 THR B C 1
ATOM 1884 O O . THR B 1 102 ? 68.058 20.474 45.330 1.00 10.89 106 THR B O 1
ATOM 1888 N N . GLU B 1 103 ? 70.163 20.806 44.600 1.00 12.99 107 GLU B N 1
ATOM 1889 C CA . GLU B 1 103 ? 69.804 20.751 43.184 1.00 11.62 107 GLU B CA 1
ATOM 1890 C C . GLU B 1 103 ? 69.129 19.414 42.832 1.00 11.38 107 GLU B C 1
ATOM 1891 O O . GLU B 1 103 ? 68.059 19.398 42.229 1.00 11.65 107 GLU B O 1
ATOM 1897 N N . ASN B 1 104 ? 69.745 18.299 43.233 1.00 12.87 108 ASN B N 1
ATOM 1898 C CA . ASN B 1 104 ? 69.208 16.962 42.931 1.00 11.85 108 ASN B CA 1
ATOM 1899 C C . ASN B 1 104 ? 67.951 16.612 43.691 1.00 11.32 108 ASN B C 1
ATOM 1900 O O . ASN B 1 104 ? 67.108 15.862 43.189 1.00 9.80 108 ASN B O 1
ATOM 1905 N N . VAL B 1 105 ? 67.794 17.205 44.880 1.00 11.61 109 VAL B N 1
ATOM 1906 C CA . VAL B 1 105 ? 66.568 17.034 45.654 1.00 10.02 109 VAL B CA 1
ATOM 1907 C C . VAL B 1 105 ? 65.436 17.746 44.875 1.00 9.95 109 VAL B C 1
ATOM 1908 O O . VAL B 1 105 ? 64.349 17.203 44.742 1.00 11.39 109 VAL B O 1
ATOM 1912 N N . ALA B 1 106 ? 65.695 18.956 44.364 1.00 10.44 110 ALA B N 1
ATOM 1913 C CA . ALA B 1 106 ? 64.698 19.715 43.583 1.00 9.34 110 ALA B CA 1
ATOM 1914 C C . ALA B 1 106 ? 64.302 18.934 42.321 1.00 9.96 110 ALA B C 1
ATOM 1915 O O . ALA B 1 106 ? 63.128 18.854 41.989 1.00 10.33 110 ALA B O 1
ATOM 1917 N N . VAL B 1 107 ? 65.298 18.366 41.636 1.00 10.77 111 VAL B N 1
ATOM 1918 C CA . VAL B 1 107 ? 65.092 17.543 40.428 1.00 10.39 111 VAL B CA 1
ATOM 1919 C C . VAL B 1 107 ? 64.302 16.273 40.772 1.00 10.84 111 VAL B C 1
ATOM 1920 O O . VAL B 1 107 ? 63.345 15.922 40.075 1.00 11.84 111 VAL B O 1
ATOM 1924 N N . TYR B 1 108 ? 64.701 15.577 41.835 1.00 10.01 112 TYR B N 1
ATOM 1925 C CA . TYR B 1 108 ? 63.979 14.381 42.258 1.00 10.62 112 TYR B CA 1
ATOM 1926 C C . TYR B 1 108 ? 62.501 14.699 42.556 1.00 10.77 112 TYR B C 1
ATOM 1927 O O . TYR B 1 108 ? 61.600 13.973 42.133 1.00 11.29 112 TYR B O 1
ATOM 1936 N N . ILE B 1 109 ? 62.249 15.771 43.304 1.00 9.99 113 ILE B N 1
ATOM 1937 C CA . ILE B 1 109 ? 60.879 16.161 43.625 1.00 8.72 113 ILE B CA 1
ATOM 1938 C C . ILE B 1 109 ? 60.098 16.509 42.352 1.00 9.86 113 ILE B C 1
ATOM 1939 O O . ILE B 1 109 ? 58.939 16.096 42.217 1.00 8.37 113 ILE B O 1
ATOM 1944 N N . TRP B 1 110 ? 60.715 17.277 41.441 1.00 10.88 114 TRP B N 1
ATOM 1945 C CA . TRP B 1 110 ? 60.094 17.647 40.159 1.00 10.71 114 TRP B CA 1
ATOM 1946 C C . TRP B 1 110 ? 59.664 16.377 39.405 1.00 11.19 114 TRP B C 1
ATOM 1947 O O . TRP B 1 110 ? 58.522 16.268 38.959 1.00 10.95 114 TRP B O 1
ATOM 1958 N N . GLU B 1 111 ? 60.570 15.404 39.295 1.00 14.13 115 GLU B N 1
ATOM 1959 C CA . GLU B 1 111 ? 60.274 14.147 38.586 1.00 17.39 115 GLU B CA 1
ATOM 1960 C C . GLU B 1 111 ? 59.131 13.353 39.249 1.00 18.87 115 GLU B C 1
ATOM 1961 O O . GLU B 1 111 ? 58.304 12.735 38.553 1.00 18.68 115 GLU B O 1
ATOM 1967 N N . ASN B 1 112 ? 59.086 13.350 40.584 1.00 18.55 116 ASN B N 1
ATOM 1968 C CA . ASN B 1 112 ? 58.021 12.650 41.312 1.00 17.09 116 ASN B CA 1
ATOM 1969 C C . ASN B 1 112 ? 56.673 13.284 41.040 1.00 16.43 116 ASN B C 1
ATOM 1970 O O . ASN B 1 112 ? 55.685 12.587 40.831 1.00 15.82 116 ASN B O 1
ATOM 1975 N N . LEU B 1 113 ? 56.625 14.613 41.102 1.00 17.27 117 LEU B N 1
ATOM 1976 C CA . LEU B 1 113 ? 55.387 15.353 40.853 1.00 17.44 117 LEU B CA 1
ATOM 1977 C C . LEU B 1 113 ? 54.927 15.163 39.410 1.00 18.98 117 LEU B C 1
ATOM 1978 O O . LEU B 1 113 ? 53.726 15.018 39.167 1.00 19.48 117 LEU B O 1
ATOM 1983 N N . GLN B 1 114 ? 55.861 15.140 38.460 1.00 19.66 118 GLN B N 1
ATOM 1984 C CA . GLN B 1 114 ? 55.480 14.935 37.052 1.00 21.31 118 GLN B CA 1
ATOM 1985 C C . GLN B 1 114 ? 54.785 13.595 36.785 1.00 21.75 118 GLN B C 1
ATOM 1986 O O . GLN B 1 114 ? 53.970 13.510 35.878 1.00 21.85 118 GLN B O 1
ATOM 1992 N N . ARG B 1 115 ? 55.100 12.557 37.560 1.00 22.61 119 ARG B N 1
ATOM 1993 C CA . ARG B 1 115 ? 54.440 11.263 37.384 1.00 24.14 119 ARG B CA 1
ATOM 1994 C C . ARG B 1 115 ? 52.987 11.331 37.846 1.00 24.01 119 ARG B C 1
ATOM 1995 O O . ARG B 1 115 ? 52.158 10.548 37.397 1.00 24.76 119 ARG B O 1
ATOM 2003 N N . LEU B 1 116 ? 52.679 12.261 38.745 1.00 22.16 120 LEU B N 1
ATOM 2004 C CA . LEU B 1 116 ? 51.333 12.358 39.317 1.00 21.49 120 LEU B CA 1
ATOM 2005 C C . LEU B 1 116 ? 50.407 13.450 38.808 1.00 20.98 120 LEU B C 1
ATOM 2006 O O . LEU B 1 116 ? 49.198 13.268 38.743 1.00 20.51 120 LEU B O 1
ATOM 2011 N N . LEU B 1 117 ? 50.977 14.621 38.585 1.00 20.02 121 LEU B N 1
ATOM 2012 C CA . LEU B 1 117 ? 50.252 15.808 38.157 1.00 20.12 121 LEU B CA 1
ATOM 2013 C C . LEU B 1 117 ? 49.691 15.799 36.730 1.00 20.59 121 LEU B C 1
ATOM 2014 O O . LEU B 1 117 ? 50.139 15.032 35.873 1.00 18.73 121 LEU B O 1
ATOM 2019 N N . PRO B 1 118 ? 48.644 16.608 36.489 1.00 19.70 122 PRO B N 1
ATOM 2020 C CA . PRO B 1 118 ? 48.060 16.683 35.154 1.00 20.18 122 PRO B CA 1
ATOM 2021 C C . PRO B 1 118 ? 49.150 17.285 34.260 1.00 21.05 122 PRO B C 1
ATOM 2022 O O . PRO B 1 118 ? 49.949 18.117 34.720 1.00 21.43 122 PRO B O 1
ATOM 2026 N N . VAL B 1 119 ? 49.208 16.852 33.006 1.00 19.94 123 VAL B N 1
ATOM 2027 C CA . VAL B 1 119 ? 50.209 17.353 32.068 1.00 19.59 123 VAL B CA 1
ATOM 2028 C C . VAL B 1 119 ? 50.187 18.891 32.004 1.00 18.66 123 VAL B C 1
ATOM 2029 O O . VAL B 1 119 ? 49.124 19.506 31.935 1.00 18.96 123 VAL B O 1
ATOM 2033 N N . GLY B 1 120 ? 51.365 19.500 32.054 1.00 18.60 124 GLY B N 1
ATOM 2034 C CA . GLY B 1 120 ? 51.471 20.953 32.000 1.00 18.34 124 GLY B CA 1
ATOM 2035 C C . GLY B 1 120 ? 51.122 21.717 33.274 1.00 17.85 124 GLY B C 1
ATOM 2036 O O . GLY B 1 120 ? 51.250 22.940 33.314 1.00 17.65 124 GLY B O 1
ATOM 2037 N N . ALA B 1 121 ? 50.672 21.013 34.311 1.00 16.47 125 ALA B N 1
ATOM 2038 C CA . ALA B 1 121 ? 50.307 21.665 35.563 1.00 15.64 125 ALA B CA 1
ATOM 2039 C C . ALA B 1 121 ? 51.509 22.224 36.341 1.00 13.48 125 ALA B C 1
ATOM 2040 O O . ALA B 1 121 ? 51.479 23.381 36.770 1.00 12.52 125 ALA B O 1
ATOM 2042 N N . LEU B 1 122 ? 52.568 21.421 36.475 1.00 13.52 126 LEU B N 1
ATOM 2043 C CA . LEU B 1 122 ? 53.762 21.806 37.227 1.00 13.81 126 LEU B CA 1
ATOM 2044 C C . LEU B 1 122 ? 54.540 22.954 36.589 1.00 14.04 126 LEU B C 1
ATOM 2045 O O . LEU B 1 122 ? 54.919 22.880 35.424 1.00 14.02 126 LEU B O 1
ATOM 2050 N N . TYR B 1 123 ? 54.816 23.992 37.379 1.00 11.96 127 TYR B N 1
ATOM 2051 C CA . TYR B 1 123 ? 55.535 25.159 36.919 1.00 12.12 127 TYR B CA 1
ATOM 2052 C C . TYR B 1 123 ? 56.908 25.284 37.577 1.00 13.64 127 TYR B C 1
ATOM 2053 O O . TYR B 1 123 ? 57.913 25.557 36.903 1.00 12.28 127 TYR B O 1
ATOM 2062 N N . LYS B 1 124 ? 56.978 25.058 38.887 1.00 11.10 128 LYS B N 1
ATOM 2063 C CA . LYS B 1 124 ? 58.252 25.228 39.568 1.00 10.49 128 LYS B CA 1
ATOM 2064 C C . LYS B 1 124 ? 58.321 24.439 40.883 1.00 10.17 128 LYS B C 1
ATOM 2065 O O . LYS B 1 124 ? 57.290 24.139 41.500 1.00 9.44 128 LYS B O 1
ATOM 2071 N N . VAL B 1 125 ? 59.537 24.045 41.238 1.00 9.44 129 VAL B N 1
ATOM 2072 C CA . VAL B 1 125 ? 59.827 23.359 42.483 1.00 9.51 129 VAL B CA 1
ATOM 2073 C C . VAL B 1 125 ? 60.955 24.205 43.091 1.00 10.30 129 VAL B C 1
ATOM 2074 O O . VAL B 1 125 ? 61.968 24.471 42.430 1.00 10.56 129 VAL B O 1
ATOM 2078 N N . LYS B 1 126 ? 60.728 24.726 44.293 1.00 9.17 130 LYS B N 1
ATOM 2079 C CA . LYS B 1 126 ? 61.724 25.543 44.992 1.00 8.00 130 LYS B CA 1
ATOM 2080 C C . LYS B 1 126 ? 62.099 24.822 46.293 1.00 8.31 130 LYS B C 1
ATOM 2081 O O . LYS B 1 126 ? 61.231 24.537 47.104 1.00 7.96 130 LYS B O 1
ATOM 2087 N N . VAL B 1 127 ? 63.382 24.551 46.485 1.00 7.24 131 VAL B N 1
ATOM 2088 C CA . VAL B 1 127 ? 63.846 23.857 47.667 1.00 9.72 131 VAL B CA 1
ATOM 2089 C C . VAL B 1 127 ? 64.828 24.701 48.510 1.00 9.97 131 VAL B C 1
ATOM 2090 O O . VAL B 1 127 ? 65.822 25.204 47.992 1.00 10.12 131 VAL B O 1
ATOM 2094 N N . TYR B 1 128 ? 64.488 24.926 49.784 1.00 11.89 132 TYR B N 1
ATOM 2095 C CA . TYR B 1 128 ? 65.359 25.643 50.733 1.00 11.16 132 TYR B CA 1
ATOM 2096 C C . TYR B 1 128 ? 65.985 24.553 51.592 1.00 11.07 132 TYR B C 1
ATOM 2097 O O . TYR B 1 128 ? 65.259 23.867 52.324 1.00 10.88 132 TYR B O 1
ATOM 2106 N N . GLU B 1 129 ? 67.293 24.355 51.459 1.00 11.60 133 GLU B N 1
ATOM 2107 C CA . GLU B 1 129 ? 68.016 23.344 52.234 1.00 13.62 133 GLU B CA 1
ATOM 2108 C C . GLU B 1 129 ? 68.164 23.966 53.616 1.00 15.18 133 GLU B C 1
ATOM 2109 O O . GLU B 1 129 ? 68.051 23.279 54.639 1.00 15.33 133 GLU B O 1
ATOM 2115 N N . THR B 1 130 ? 68.431 25.269 53.618 1.00 15.38 134 THR B N 1
ATOM 2116 C CA . THR B 1 130 ? 68.514 26.095 54.821 1.00 17.05 134 THR B CA 1
ATOM 2117 C C . THR B 1 130 ? 67.873 27.424 54.363 1.00 18.79 134 THR B C 1
ATOM 2118 O O . THR B 1 130 ? 67.477 27.556 53.191 1.00 18.40 134 THR B O 1
ATOM 2122 N N . ASP B 1 131 ? 67.740 28.401 55.256 1.00 20.35 135 ASP B N 1
ATOM 2123 C CA . ASP B 1 131 ? 67.156 29.695 54.876 1.00 21.67 135 ASP B CA 1
ATOM 2124 C C . ASP B 1 131 ? 68.057 30.390 53.878 1.00 20.34 135 ASP B C 1
ATOM 2125 O O . ASP B 1 131 ? 67.614 31.282 53.158 1.00 20.41 135 ASP B O 1
ATOM 2130 N N . ASN B 1 132 ? 69.328 30.007 53.878 1.00 20.52 136 ASN B N 1
ATOM 2131 C CA . ASN B 1 132 ? 70.318 30.639 53.015 1.00 22.32 136 ASN B CA 1
ATOM 2132 C C . ASN B 1 132 ? 70.695 29.973 51.716 1.00 20.96 136 ASN B C 1
ATOM 2133 O O . ASN B 1 132 ? 71.310 30.624 50.883 1.00 19.89 136 ASN B O 1
ATOM 2138 N N . ASN B 1 133 ? 70.396 28.680 51.577 1.00 20.92 137 ASN B N 1
ATOM 2139 C CA . ASN B 1 133 ? 70.736 27.898 50.381 1.00 20.65 137 ASN B CA 1
ATOM 2140 C C . ASN B 1 133 ? 69.463 27.434 49.728 1.00 18.92 137 ASN B C 1
ATOM 2141 O O . ASN B 1 133 ? 68.769 26.576 50.271 1.00 19.32 137 ASN B O 1
ATOM 2146 N N . ILE B 1 134 ? 69.209 27.962 48.535 1.00 16.73 138 ILE B N 1
ATOM 2147 C CA . ILE B 1 134 ? 67.979 27.721 47.796 1.00 14.25 138 ILE B CA 1
ATOM 2148 C C . ILE B 1 134 ? 68.208 27.295 46.345 1.00 13.62 138 ILE B C 1
ATOM 2149 O O . ILE B 1 134 ? 69.108 27.807 45.681 1.00 13.13 138 ILE B O 1
ATOM 2154 N N . VAL B 1 135 ? 67.395 26.363 45.862 1.00 10.71 139 VAL B N 1
ATOM 2155 C CA . VAL B 1 135 ? 67.457 25.933 44.461 1.00 10.07 139 VAL B CA 1
ATOM 2156 C C . VAL B 1 135 ? 66.064 26.012 43.824 1.00 10.00 139 VAL B C 1
ATOM 2157 O O . VAL B 1 135 ? 65.062 25.641 44.440 1.00 10.31 139 VAL B O 1
ATOM 2161 N N . VAL B 1 136 ? 65.994 26.547 42.608 1.00 10.38 140 VAL B N 1
ATOM 2162 C CA . VAL B 1 136 ? 64.730 26.574 41.877 1.00 10.17 140 VAL B CA 1
ATOM 2163 C C . VAL B 1 136 ? 64.926 25.689 40.635 1.00 11.59 140 VAL B C 1
ATOM 2164 O O . VAL B 1 136 ? 65.959 25.768 39.969 1.00 11.19 140 VAL B O 1
ATOM 2168 N N . TYR B 1 137 ? 63.980 24.784 40.389 1.00 12.19 141 TYR B N 1
ATOM 2169 C CA . TYR B 1 137 ? 64.036 23.893 39.234 1.00 11.52 141 TYR B CA 1
ATOM 2170 C C . TYR B 1 137 ? 62.715 24.065 38.482 1.00 11.59 141 TYR B C 1
ATOM 2171 O O . TYR B 1 137 ? 61.635 24.096 39.085 1.00 11.22 141 TYR B O 1
ATOM 2180 N N . LYS B 1 138 ? 62.802 24.212 37.163 1.00 11.09 142 LYS B N 1
ATOM 2181 C CA . LYS B 1 138 ? 61.621 24.417 36.343 1.00 11.31 142 LYS B CA 1
ATOM 2182 C C . LYS B 1 138 ? 61.528 23.432 35.177 1.00 12.99 142 LYS B C 1
ATOM 2183 O O . LYS B 1 138 ? 60.835 23.699 34.206 1.00 14.05 142 LYS B O 1
ATOM 2189 N N . GLY B 1 139 ? 62.191 22.278 35.301 1.00 13.73 143 GLY B N 1
ATOM 2190 C CA . GLY B 1 139 ? 62.158 21.250 34.265 1.00 15.06 143 GLY B CA 1
ATOM 2191 C C . GLY B 1 139 ? 63.028 21.532 33.050 1.00 16.97 143 GLY B C 1
ATOM 2192 O O . GLY B 1 139 ? 62.872 20.914 32.001 1.00 15.58 143 GLY B O 1
ATOM 2193 N N . GLU B 1 140 ? 63.966 22.448 33.207 1.00 17.11 144 GLU B N 1
ATOM 2194 C CA . GLU B 1 140 ? 64.844 22.826 32.132 1.00 19.33 144 GLU B CA 1
ATOM 2195 C C . GLU B 1 140 ? 66.164 22.104 32.185 1.00 20.25 144 GLU B C 1
ATOM 2196 O O . GLU B 1 140 ? 66.345 21.214 33.040 1.00 21.02 144 GLU B O 1
#

CATH classification: 3.30.479.10

Secondary structure (DSSP, 8-state):
---EEEEEEEEEEEEEE----TTS-HHHHHHHHGGGG-TT-EEEEEEEEEEEEEEPPTTT--SS-HHHHHHHHIIIIIHHHTTEEHHHH-GGGTSS---HHHHHHHHHHHHHHHSPTT-EEEEEEEEETTEEEEE---/---EEEEEEEEEEEEEE----TTS-HHHHHHHHGGGG-TT-EEEEEEEEEEEEEEPPTTT--SS-HHHHHHHHIIIIIHHHTTEEHHHH-GGGGSS---HHHHHHHHHHHHHHHSPTT-EEEEEEESSSS-EEEE---

=== Feature glossary ===
Each block in this record encodes a different view of the same protein. In brief:

Predicted aligned error. PAE(i, j) answers: if I align the predicted and true structures on residue i, how far off (in Å) do I expect residue j to be? A block-diagonal PAE matrix with low values on the blocks and high values off-diagonal is the signature of a multi-domain protein with confidently predicted domains but uncertain inter-domain orientation.

Contact-map, Ramachandran, and PAE plots. Plot images: a contact map (which residues are close in 3D, as an N×N binary image), a Ramachandran scatter (backbone torsion angles, revealing secondary-structure composition at a glance), and — for AlphaFold structures — a PAE heatmap (pairwise prediction confidence).

Backbone torsions (φ/ψ). φ (phi) and ψ (psi) are the two rotatable backbone dihedrals per residue: φ is the C(i-1)–N–Cα–C torsion, ψ is the N–Cα–C–N(i+1) torsion, both in degrees on (−180°, 180°]. α-helical residues cluster near (−60°, −45°); β-strand residues near (−120°, +130°). A Ramachandran plot is simply a scatter of (φ, ψ) for every residue.

Foldseek 3Di. A 3Di character summarizes, for each residue, the relative orientation of the Cα frame of its nearest spatial neighbor. Because it encodes fold topology rather than chemistry, 3Di alignments detect remote structural similarity that sequence alignment misses.

Radius of gyration, Cα contacts, bounding box. Three whole-structure scalars: the radius of gyration (RMS distance of Cα from centroid, in Å), the count of Cα–Cα contacts (pairs closer than 8 Å and separated by more than four residues in sequence — i.e. tertiary, not local, contacts), and the bounding-box dimensions. Together they distinguish compact globular folds from extended fibres or disordered chains.

Sequence. Sequence gives the chain of amino acids in standard one-letter code (A=alanine, C=cysteine, …, Y=tyrosine), read N→C. It is the only feature that is directly encoded by the gene; all structural features are derived from the folded form of this sequence.

mmCIF coordinates. Atomic coordinates in PDBx/mmCIF format — the same representation the Protein Data Bank distributes. Each line of the _atom_site loop places one backbone atom in Cartesian space (units: ångströms, origin: arbitrary).

Secondary structure (3-state, P-SEA). Three-state secondary structure (P-SEA) collapses the eight DSSP classes into helix (a), strand (b), and coil (c). P-SEA assigns these from Cα geometry alone — distances and angles — without requiring backbone oxygens, so it works on any Cα trace.

InterPro / GO / CATH / organism. Functional annotations link the protein to curated databases. InterPro entries identify conserved domains and families by matching the sequence against member-database signatures (Pfam, PROSITE, CDD, …). Gene Ontology (GO) terms describe molecular function, biological process, and cellular component in a controlled vocabulary. CATH places the structure in a hierarchical fold classification (Class/Architecture/Topology/Homologous-superfamily). The organism is the source species.

B-factor. B-factor (Debye–Waller factor) reflects atomic displacement in the crystal lattice. It is an experimental observable (units Å²), not a prediction; low values mean the atom is pinned down, high values mean it moves or is heterogeneous across the crystal.

Rendered structure images. Structure images are PyMOL renders from six orthogonal camera directions. Cartoon representation draws helices as coils and strands as arrows; sticks shows the backbone as bonds; surface shows the solvent-excluded envelope. Rainbow coloring maps sequence position to hue (blue→red, N→C); chain coloring assigns a distinct color per polypeptide.

Solvent-accessible surface area. Solvent-accessible surface area (SASA) is the area in Å² traced out by the centre of a 1.4 Å probe sphere (a water molecule) rolled over the protein's van der Waals surface (Shrake–Rupley / Lee–Richards construction). Buried residues have near-zero SASA; fully exposed residues can exceed 200 Å². The total SASA scales roughly with the number of surface residues.

Secondary structure (8-state, DSSP). The SS8 string is DSSP's per-residue secondary-structure call. α-helix (H) means an i→i+4 H-bond ladder; β-strand (E) means the residue participates in a β-sheet; 3₁₀ (G) and π (I) are tighter and wider helices; T/S are turns/bends; '-' is loop.

pLDDT. For AlphaFold models, the B-factor field carries pLDDT — the model's own estimate of local accuracy on a 0–100 scale. Regions with pLDDT<50 should be treated as essentially unmodeled; they often correspond to intrinsically disordered segments.

Nearest PDB structures. Nearest PDB neighbors are the top structural matches found by Foldseek when searching this structure against the entire Protein Data Bank. Each hit reports a TM-score (0 to 1; >0.5 almost always implies the same fold) and an E-value. These are *structural* homologs — they may share no detectable sequence similarity.